Protein AF-A0A954VY16-F1 (afdb_monomer_lite)

Secondary structure (DSSP, 8-state):
-----HHHHHHHHHTT--HHHHHHHHHHHHHHHHHHHHHHHHHHHTTT---TT---HHHHHHHHTT--HHHHHHHHHHHHHHHTT-GGG--HHHHHHTTTGGGT--HHHHHHHHHHHHHHHHTT---S-HIIIIIT-TTS--TTGGG--HHHHHHHHHHHHHHTTSGGGTT-HHHHHHHHHHHHHTT-

Sequence (188 aa):
MYIITQDFVDRLAAEGYDLWTISQWTEWLKHVPSLETAANRLAVAFSDARLNGGIGLRLADAIDSYADVAEQEIAASADQEHANSSWQRITPEELNQYHVAPCYFDAEGFLFHLPAFLIAELTGKHDHDFIRNNLLSVRQDQNWIPLLNSQQRDALVEILELLKYHPGFTDRPKQLNDQIARLKLELL

Radius of gyration: 17.69 Å; chains: 1; bounding box: 47×29×46 Å

pLDDT: mean 93.47, std 7.49, range [38.78, 98.25]

Foldseek 3Di:
DQDDDPVRLVVCVVVPPDPVVSVLVVQSNVCNVVLVVLLVLLCVLCQPQALVLWQALQLLVCVVVVHDPVSSVVSSVVRNVVRVVALVPQDLVSCQVSVVSLVPTDLSRCSRNVSVVVSCVNVVSHPDPCCVCHVLDPNHDPSNLVVRDPSNLVSVLSNLVSCCSHPVCVVPPPSSVVSNCSSVVVPD

Structure (mmCIF, N/CA/C/O backbone):
data_AF-A0A954VY16-F1
#
_entry.id   AF-A0A954VY16-F1
#
loop_
_atom_site.group_PDB
_atom_site.id
_atom_site.type_symbol
_atom_site.label_atom_id
_atom_site.label_alt_id
_atom_site.label_comp_id
_atom_site.label_asym_id
_atom_site.label_entity_id
_atom_site.label_seq_id
_atom_site.pdbx_PDB_ins_code
_atom_site.Cartn_x
_atom_site.Cartn_y
_atom_site.Cartn_z
_atom_site.occupancy
_atom_site.B_iso_or_equiv
_atom_site.auth_seq_id
_atom_site.auth_comp_id
_atom_site.auth_asym_id
_atom_site.auth_atom_id
_atom_site.pdbx_PDB_model_num
ATOM 1 N N . MET A 1 1 ? -11.815 2.427 1.671 1.00 82.88 1 MET A N 1
ATOM 2 C CA . MET A 1 1 ? -11.893 3.783 2.262 1.00 82.88 1 MET A CA 1
ATOM 3 C C . MET A 1 1 ? -11.306 3.726 3.659 1.00 82.88 1 MET A C 1
ATOM 5 O O . MET A 1 1 ? -11.882 3.049 4.496 1.00 82.88 1 MET A O 1
ATOM 9 N N . TYR A 1 2 ? -10.171 4.390 3.878 1.00 90.94 2 TYR A N 1
ATOM 10 C CA . TYR A 1 2 ? -9.383 4.268 5.110 1.00 90.94 2 TYR A CA 1
ATOM 11 C C . TYR A 1 2 ? -9.382 5.563 5.929 1.00 90.94 2 TYR A C 1
ATOM 13 O O . TYR A 1 2 ? -9.564 5.514 7.139 1.00 90.94 2 TYR A O 1
ATOM 21 N N . ILE A 1 3 ? -9.260 6.730 5.294 1.00 92.88 3 ILE A N 1
ATOM 22 C CA . ILE A 1 3 ? -9.441 8.010 5.989 1.00 92.88 3 ILE A CA 1
ATOM 23 C C . ILE A 1 3 ? -10.938 8.297 6.117 1.00 92.88 3 ILE A C 1
ATOM 25 O O . ILE A 1 3 ? -11.649 8.389 5.117 1.00 92.88 3 ILE A O 1
ATOM 29 N N . ILE A 1 4 ? -11.411 8.417 7.356 1.00 95.31 4 ILE A N 1
ATOM 30 C CA . ILE A 1 4 ? -12.803 8.729 7.693 1.00 95.31 4 ILE A CA 1
ATOM 31 C C . ILE A 1 4 ? -12.860 9.865 8.718 1.00 95.31 4 ILE A C 1
ATOM 33 O O . ILE A 1 4 ? -11.877 10.149 9.399 1.00 95.31 4 ILE A O 1
ATOM 37 N N . THR A 1 5 ? -14.020 10.505 8.836 1.00 96.25 5 THR A N 1
ATOM 38 C CA . THR A 1 5 ? -14.280 11.589 9.794 1.00 96.25 5 THR A CA 1
ATOM 39 C C . THR A 1 5 ? -15.382 11.199 10.776 1.00 96.25 5 THR A C 1
ATOM 41 O O . THR A 1 5 ? -16.074 10.198 10.580 1.00 96.25 5 THR A O 1
ATOM 44 N N . GLN A 1 6 ? -15.593 12.014 11.813 1.00 97.25 6 GLN A N 1
ATOM 45 C CA . GLN A 1 6 ? -16.753 11.854 12.693 1.00 97.25 6 GLN A CA 1
ATOM 46 C C . GLN A 1 6 ? -18.068 11.927 11.898 1.00 97.25 6 GLN A C 1
ATOM 48 O O . GLN A 1 6 ? -18.915 11.055 12.056 1.00 97.25 6 GLN A O 1
ATOM 53 N N . ASP A 1 7 ? -18.180 12.860 10.945 1.00 97.62 7 ASP A N 1
ATOM 54 C CA . ASP A 1 7 ? -19.346 12.981 10.057 1.00 97.62 7 ASP A CA 1
ATOM 55 C C . ASP A 1 7 ? -19.639 11.693 9.269 1.00 97.62 7 ASP A C 1
ATOM 57 O O . ASP A 1 7 ? -20.790 11.401 8.948 1.00 97.62 7 ASP A O 1
ATOM 61 N N . PHE A 1 8 ? -18.615 10.905 8.923 1.00 96.44 8 PHE A N 1
ATOM 62 C CA . PHE A 1 8 ? -18.830 9.605 8.289 1.00 96.44 8 PHE A CA 1
ATOM 63 C C . PHE A 1 8 ? -19.544 8.634 9.239 1.00 96.44 8 PHE A C 1
ATOM 65 O O . PHE A 1 8 ? -20.540 8.029 8.848 1.00 96.44 8 PHE A O 1
ATOM 72 N N . VAL A 1 9 ? -19.079 8.525 10.485 1.00 97.19 9 VAL A N 1
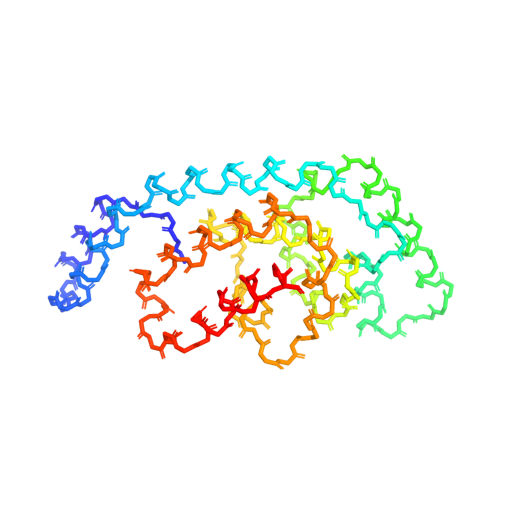ATOM 73 C CA . VAL A 1 9 ? -19.690 7.659 11.507 1.00 97.19 9 VAL A CA 1
ATOM 74 C C . VAL A 1 9 ? -21.106 8.129 11.853 1.00 97.19 9 VAL A C 1
ATOM 76 O O . VAL A 1 9 ? -22.023 7.310 11.937 1.00 97.19 9 VAL A O 1
ATOM 79 N N . ASP A 1 10 ? -21.310 9.440 11.979 1.00 97.75 10 ASP A N 1
ATOM 80 C CA . ASP A 1 10 ? -22.617 10.031 12.277 1.00 97.75 10 ASP A CA 1
ATOM 81 C C . ASP A 1 10 ? -23.626 9.763 11.150 1.00 97.75 10 ASP A C 1
ATOM 83 O O . ASP A 1 10 ? -24.793 9.462 11.416 1.00 97.75 10 ASP A O 1
ATOM 87 N N . ARG A 1 11 ? -23.179 9.790 9.884 1.00 97.81 11 ARG A N 1
ATOM 88 C CA . ARG A 1 11 ? -24.015 9.398 8.739 1.00 97.81 11 ARG A CA 1
ATOM 89 C C . ARG A 1 11 ? -24.422 7.932 8.789 1.00 97.81 11 ARG A C 1
ATOM 91 O O . ARG A 1 11 ? -25.592 7.652 8.555 1.00 97.81 11 ARG A O 1
ATOM 98 N N . LEU A 1 12 ? -23.523 7.013 9.154 1.00 96.75 12 LEU A N 1
ATOM 99 C CA . LEU A 1 12 ? -23.895 5.600 9.316 1.00 96.75 12 LEU A CA 1
ATOM 100 C C . LEU A 1 12 ? -25.015 5.432 10.356 1.00 96.75 12 LEU A C 1
ATOM 102 O O . LEU A 1 12 ? -25.962 4.678 10.136 1.00 96.75 12 LEU A O 1
ATOM 106 N N . ALA A 1 13 ? -24.944 6.167 11.468 1.00 95.94 13 ALA A N 1
ATOM 107 C CA . ALA A 1 13 ? -26.000 6.152 12.476 1.00 95.94 13 ALA A CA 1
ATOM 108 C C . ALA A 1 13 ? -27.324 6.729 11.943 1.00 95.94 13 ALA A C 1
ATOM 110 O O . ALA A 1 13 ? -28.381 6.135 12.156 1.00 95.94 13 ALA A O 1
ATOM 111 N N . ALA A 1 14 ? -27.275 7.853 11.222 1.00 97.19 14 ALA A N 1
ATOM 112 C CA . ALA A 1 14 ? -28.456 8.492 10.640 1.00 97.19 14 ALA A CA 1
ATOM 113 C C . ALA A 1 14 ? -29.121 7.648 9.535 1.00 97.19 14 ALA A C 1
ATOM 115 O O . ALA A 1 14 ? -30.343 7.666 9.397 1.00 97.19 14 ALA A O 1
ATOM 116 N N . GLU A 1 15 ? -28.329 6.891 8.775 1.00 97.69 15 GLU A N 1
ATOM 117 C CA . GLU A 1 15 ? -28.791 5.984 7.717 1.00 97.69 15 GLU A CA 1
ATOM 118 C C . GLU A 1 15 ? -29.306 4.637 8.260 1.00 97.69 15 GLU A C 1
ATOM 120 O O . GLU A 1 15 ? -29.818 3.817 7.499 1.00 97.69 15 GLU A O 1
ATOM 125 N N . GLY A 1 16 ? -29.229 4.414 9.578 1.00 97.19 16 GLY A N 1
ATOM 126 C CA . GLY A 1 16 ? -29.804 3.241 10.237 1.00 97.19 16 GLY A CA 1
ATOM 127 C C . GLY A 1 16 ? -28.958 1.971 10.131 1.00 97.19 16 GLY A C 1
ATOM 128 O O . GLY A 1 16 ? -29.511 0.874 10.229 1.00 97.19 16 GLY A O 1
ATOM 129 N N . TYR A 1 17 ? -27.638 2.095 9.944 1.00 97.50 17 TYR A N 1
ATOM 130 C CA . TYR A 1 17 ? -26.726 0.951 10.046 1.00 97.50 17 TYR A CA 1
ATOM 131 C C . TYR A 1 17 ? -26.770 0.339 11.454 1.00 97.50 17 TYR A C 1
ATOM 133 O O . TYR A 1 17 ? -27.086 1.002 12.444 1.00 97.50 17 TYR A O 1
ATOM 141 N N . ASP A 1 18 ? -26.451 -0.951 11.560 1.00 97.12 18 ASP A N 1
ATOM 142 C CA . ASP A 1 18 ? -26.489 -1.659 12.835 1.00 97.12 18 ASP A CA 1
ATOM 143 C C . ASP A 1 18 ? -25.376 -1.195 13.800 1.00 97.12 18 ASP A C 1
ATOM 145 O O . ASP A 1 18 ? -24.314 -0.710 13.399 1.00 97.12 18 ASP A O 1
ATOM 149 N N . LEU A 1 19 ? -25.613 -1.376 15.106 1.00 96.56 19 LEU A N 1
ATOM 150 C CA . LEU A 1 19 ? -24.682 -0.949 16.157 1.00 96.56 19 LEU A CA 1
ATOM 151 C C . LEU A 1 19 ? -23.312 -1.625 16.058 1.00 96.56 19 LEU A C 1
ATOM 153 O O . LEU A 1 19 ? -22.314 -1.023 16.457 1.00 96.56 19 LEU A O 1
ATOM 157 N N . TRP A 1 20 ? -23.246 -2.859 15.547 1.00 95.31 20 TRP A N 1
ATOM 158 C CA . TRP A 1 20 ? -21.972 -3.542 15.373 1.00 95.31 20 TRP A CA 1
ATOM 159 C C . TRP A 1 20 ? -21.162 -2.840 14.280 1.00 95.31 20 TRP A C 1
ATOM 161 O O . TRP A 1 20 ? -20.045 -2.407 14.567 1.00 95.31 20 TRP A O 1
ATOM 171 N N . THR A 1 21 ? -21.744 -2.585 13.107 1.00 94.88 21 THR A N 1
ATOM 172 C CA . THR A 1 21 ? -21.109 -1.815 12.024 1.00 94.88 21 THR A CA 1
ATOM 173 C C . THR A 1 21 ? -20.634 -0.438 12.495 1.00 94.88 21 THR A C 1
ATOM 175 O O . THR A 1 21 ? -19.466 -0.090 12.305 1.00 94.88 21 THR A O 1
ATOM 178 N N . ILE A 1 22 ? -21.492 0.329 13.178 1.00 96.88 22 ILE A N 1
ATOM 179 C CA . ILE A 1 22 ? -21.133 1.657 13.707 1.00 96.88 22 ILE A CA 1
ATOM 180 C C . ILE A 1 22 ? -19.980 1.556 14.717 1.00 96.88 22 ILE A C 1
ATOM 182 O O . ILE A 1 22 ? -19.075 2.393 14.701 1.00 96.88 22 ILE A O 1
ATOM 186 N N . SER A 1 23 ? -19.964 0.523 15.569 1.00 96.19 23 SER A N 1
ATOM 187 C CA . SER A 1 23 ? -18.888 0.321 16.547 1.00 96.19 23 SER A CA 1
ATOM 188 C C . SER A 1 23 ? -17.535 0.050 15.884 1.00 96.19 23 SER A C 1
ATOM 190 O O . SER A 1 23 ? -16.525 0.583 16.339 1.00 96.19 23 SER A O 1
ATOM 192 N N . GLN A 1 24 ? -17.511 -0.713 14.783 1.00 95.56 24 GLN A N 1
ATOM 193 C CA . GLN A 1 24 ? -16.279 -1.015 14.051 1.00 95.56 24 GLN A CA 1
ATOM 194 C C . GLN A 1 24 ? -15.692 0.254 13.420 1.00 95.56 24 GLN A C 1
ATOM 196 O O . GLN A 1 24 ? -14.501 0.524 13.561 1.00 95.56 24 GLN A O 1
ATOM 201 N N . TRP A 1 25 ? -16.525 1.079 12.778 1.00 97.19 25 TRP A N 1
ATOM 202 C CA . TRP A 1 25 ? -16.069 2.344 12.192 1.00 97.19 25 TRP A CA 1
ATOM 203 C C . TRP A 1 25 ? -15.702 3.395 13.247 1.00 97.19 25 TRP A C 1
ATOM 205 O O . TRP A 1 25 ? -14.729 4.121 13.061 1.00 97.19 25 TRP A O 1
ATOM 215 N N . THR A 1 26 ? -16.413 3.439 14.379 1.00 97.31 26 THR A N 1
ATOM 216 C CA . THR A 1 26 ? -16.041 4.279 15.534 1.00 97.31 26 THR A CA 1
ATOM 217 C C . THR A 1 26 ? -14.676 3.887 16.096 1.00 97.31 26 THR A C 1
ATOM 219 O O . THR A 1 26 ? -13.887 4.756 16.458 1.00 97.31 26 THR A O 1
ATOM 222 N N . GLU A 1 27 ? -14.388 2.587 16.196 1.00 96.50 27 GLU A N 1
ATOM 223 C CA . GLU A 1 27 ? -13.077 2.117 16.642 1.00 96.50 27 GLU A CA 1
ATOM 224 C C . GLU A 1 27 ? -11.994 2.509 15.640 1.00 96.50 27 GLU A C 1
ATOM 226 O O . GLU A 1 27 ? -11.005 3.126 16.023 1.00 96.50 27 GLU A O 1
ATOM 231 N N . TRP A 1 28 ? -12.216 2.245 14.352 1.00 97.12 28 TRP A N 1
ATOM 232 C CA . TRP A 1 28 ? -11.282 2.610 13.292 1.00 97.12 28 TRP A CA 1
ATOM 233 C C . TRP A 1 28 ? -10.959 4.109 13.248 1.00 97.12 28 TRP A C 1
ATOM 235 O O . TRP A 1 28 ? -9.794 4.474 13.097 1.00 97.12 28 TRP A O 1
ATOM 245 N N . LEU A 1 29 ? -11.952 4.981 13.459 1.00 97.62 29 LEU A N 1
ATOM 246 C CA . LEU A 1 29 ? -11.762 6.435 13.495 1.00 97.62 29 LEU A CA 1
ATOM 247 C C . LEU A 1 29 ? -10.666 6.864 14.488 1.00 97.62 29 LEU A C 1
ATOM 249 O O . LEU A 1 29 ? -9.925 7.806 14.213 1.00 97.62 29 LEU A O 1
ATOM 253 N N . LYS A 1 30 ? -10.508 6.153 15.614 1.00 97.69 30 LYS A N 1
ATOM 254 C CA . LYS A 1 30 ? -9.470 6.439 16.623 1.00 97.69 30 LYS A CA 1
ATOM 255 C C . LYS A 1 30 ? -8.053 6.191 16.103 1.00 97.69 30 LYS A C 1
ATOM 257 O O . LYS A 1 30 ? -7.114 6.811 16.594 1.00 97.69 30 LYS A O 1
ATOM 262 N N . HIS A 1 31 ? -7.905 5.297 15.126 1.00 97.19 31 HIS A N 1
ATOM 263 C CA . HIS A 1 31 ? -6.620 4.892 14.551 1.00 97.19 31 HIS A CA 1
ATOM 264 C C . HIS A 1 31 ? -6.230 5.719 13.321 1.00 97.19 31 HIS A C 1
ATOM 266 O O . HIS A 1 31 ? -5.063 5.696 12.933 1.00 97.19 31 HIS A O 1
ATOM 272 N N . VAL A 1 32 ? -7.155 6.491 12.734 1.00 96.50 32 VAL A N 1
ATOM 273 C CA . VAL A 1 32 ? -6.896 7.317 11.538 1.00 96.50 32 VAL A CA 1
ATOM 274 C C . VAL A 1 32 ? -5.685 8.258 11.709 1.00 96.50 32 VAL A C 1
ATOM 276 O O . VAL A 1 32 ? -4.819 8.230 10.836 1.00 96.50 32 VAL A O 1
ATOM 279 N N . PRO A 1 33 ? -5.508 9.005 12.822 1.00 96.75 33 PRO A N 1
ATOM 280 C CA . PRO A 1 33 ? -4.325 9.863 12.986 1.00 96.75 33 PRO A CA 1
ATOM 281 C C . PRO A 1 33 ? -3.000 9.081 13.038 1.00 96.75 33 PRO A C 1
ATOM 283 O O . PRO A 1 33 ? -1.961 9.527 12.537 1.00 96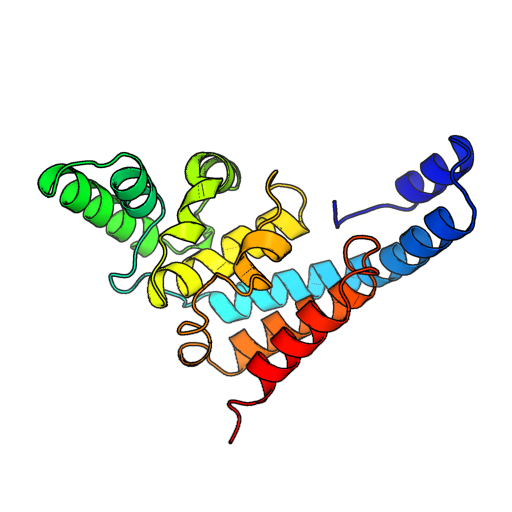.75 33 PRO A O 1
ATOM 286 N N . SER A 1 34 ? -3.021 7.888 13.642 1.00 97.56 34 SER A N 1
ATOM 287 C CA . SER A 1 34 ? -1.866 6.987 13.668 1.00 97.56 34 SER A CA 1
ATOM 288 C C . SER A 1 34 ? -1.570 6.421 12.283 1.00 97.56 34 SER A C 1
ATOM 290 O O . SER A 1 34 ? -0.401 6.305 11.925 1.00 97.56 34 SER A O 1
ATOM 292 N N . LEU A 1 35 ? -2.599 6.143 11.479 1.00 97.19 35 LEU A N 1
ATOM 293 C CA . LEU A 1 35 ? -2.443 5.694 10.098 1.00 97.19 35 LEU A CA 1
ATOM 294 C C . LEU A 1 35 ? -1.783 6.757 9.221 1.00 97.19 35 LEU A C 1
ATOM 296 O O . LEU A 1 35 ? -0.855 6.436 8.485 1.00 97.19 35 LEU A O 1
ATOM 300 N N . GLU A 1 36 ? -2.204 8.018 9.325 1.00 95.44 36 GLU A N 1
ATOM 301 C CA . GLU A 1 36 ? -1.572 9.124 8.593 1.00 95.44 36 GLU A CA 1
ATOM 302 C C . GLU A 1 36 ? -0.097 9.283 8.988 1.00 95.44 36 GLU A C 1
ATOM 304 O O . GLU A 1 36 ? 0.783 9.445 8.140 1.00 95.44 36 GLU A O 1
ATOM 309 N N . THR A 1 37 ? 0.197 9.166 10.286 1.00 97.19 37 THR A N 1
ATOM 310 C CA . THR A 1 37 ? 1.574 9.200 10.799 1.00 97.19 37 THR A CA 1
ATOM 311 C C . THR A 1 37 ? 2.405 8.036 10.254 1.00 97.19 37 THR A C 1
ATOM 313 O O . THR A 1 37 ? 3.533 8.244 9.802 1.00 97.19 37 THR A O 1
ATOM 316 N N . ALA A 1 38 ? 1.855 6.822 10.255 1.00 97.88 38 ALA A N 1
ATOM 317 C CA . ALA A 1 38 ? 2.517 5.631 9.739 1.00 97.88 38 ALA A CA 1
ATOM 318 C C . ALA A 1 38 ? 2.728 5.704 8.215 1.00 97.88 38 ALA A C 1
ATOM 320 O O . ALA A 1 38 ? 3.798 5.342 7.732 1.00 97.88 38 ALA A O 1
ATOM 321 N N . ALA A 1 39 ? 1.776 6.256 7.455 1.00 97.06 39 ALA A N 1
ATOM 322 C CA . ALA A 1 39 ? 1.918 6.469 6.013 1.00 97.06 39 ALA A CA 1
ATOM 323 C C . ALA A 1 39 ? 3.052 7.460 5.692 1.00 97.06 39 ALA A C 1
ATOM 325 O O . ALA A 1 39 ? 3.837 7.233 4.771 1.00 97.06 39 ALA A O 1
ATOM 326 N N . ASN A 1 40 ? 3.209 8.516 6.497 1.00 96.88 40 ASN A N 1
ATOM 327 C CA . ASN A 1 40 ? 4.348 9.430 6.377 1.00 96.88 40 ASN A CA 1
ATOM 328 C C . ASN A 1 40 ? 5.682 8.732 6.690 1.00 96.88 40 ASN A C 1
ATOM 330 O O . ASN A 1 40 ? 6.668 8.941 5.983 1.00 96.88 40 ASN A O 1
ATOM 334 N N . ARG A 1 41 ? 5.731 7.874 7.717 1.00 98.06 41 ARG A N 1
ATOM 335 C CA . ARG A 1 41 ? 6.934 7.081 8.031 1.00 98.06 41 ARG A CA 1
ATOM 336 C C . ARG A 1 41 ? 7.277 6.093 6.926 1.00 98.06 41 ARG A C 1
ATOM 338 O O . ARG A 1 41 ? 8.449 5.968 6.590 1.00 98.06 41 ARG A O 1
ATOM 345 N N . LEU A 1 42 ? 6.275 5.449 6.332 1.00 98.19 42 LEU A N 1
ATOM 346 C CA . LEU A 1 42 ? 6.443 4.600 5.156 1.00 98.19 42 LEU A CA 1
ATOM 347 C C . LEU A 1 42 ? 7.060 5.392 3.997 1.00 98.19 42 LEU A C 1
ATOM 349 O O . LEU A 1 42 ? 8.046 4.950 3.413 1.00 98.19 42 LEU A O 1
ATOM 353 N N . ALA A 1 43 ? 6.547 6.592 3.712 1.00 97.75 43 ALA A N 1
ATOM 354 C CA . ALA A 1 43 ? 7.095 7.443 2.659 1.00 97.75 43 ALA A CA 1
ATOM 355 C C . ALA A 1 43 ? 8.571 7.812 2.897 1.00 97.75 43 ALA A C 1
ATOM 357 O O . ALA A 1 43 ? 9.355 7.853 1.950 1.00 97.75 43 ALA A O 1
ATOM 358 N N . VAL A 1 44 ? 8.959 8.050 4.154 1.00 97.75 44 VAL A N 1
ATOM 359 C CA . VAL A 1 44 ? 10.356 8.316 4.529 1.00 97.75 44 VAL A CA 1
ATOM 360 C C . VAL A 1 44 ? 11.212 7.053 4.418 1.00 97.75 44 VAL A C 1
ATOM 362 O O . VAL A 1 44 ? 12.270 7.098 3.803 1.00 97.75 44 VAL A O 1
ATOM 365 N N . ALA A 1 45 ? 10.759 5.915 4.949 1.00 98.06 45 ALA A N 1
ATOM 366 C CA . ALA A 1 45 ? 11.514 4.659 4.930 1.00 98.06 45 ALA A CA 1
ATOM 367 C C . ALA A 1 45 ? 11.819 4.162 3.505 1.00 98.06 45 ALA A C 1
ATOM 369 O O . ALA A 1 45 ? 12.813 3.471 3.274 1.00 98.06 45 ALA A O 1
ATOM 370 N N . PHE A 1 46 ? 10.973 4.526 2.540 1.00 97.50 46 PHE A N 1
ATOM 371 C CA . PHE A 1 46 ? 11.138 4.176 1.136 1.00 97.50 46 PHE A CA 1
ATOM 372 C C . PHE A 1 46 ? 11.733 5.298 0.275 1.00 97.50 46 PHE A C 1
ATOM 374 O O . PHE A 1 46 ? 11.866 5.091 -0.926 1.00 97.50 46 PHE A O 1
ATOM 381 N N . SER A 1 47 ? 12.131 6.461 0.809 1.00 95.44 47 SER A N 1
ATOM 382 C CA . SER A 1 47 ? 12.574 7.611 -0.011 1.00 95.44 47 SER A CA 1
ATOM 383 C C . SER A 1 47 ? 13.707 7.285 -0.996 1.00 95.44 47 SER A C 1
ATOM 385 O O . SER A 1 47 ? 13.777 7.848 -2.090 1.00 95.44 47 SER A O 1
ATOM 387 N N . ASP A 1 48 ? 14.568 6.336 -0.627 1.00 92.88 48 ASP A N 1
ATOM 388 C CA . ASP A 1 48 ? 15.703 5.892 -1.435 1.00 92.88 48 ASP A CA 1
ATOM 389 C C . ASP A 1 48 ? 15.449 4.621 -2.255 1.00 92.88 48 ASP A C 1
ATOM 391 O O . ASP A 1 48 ? 16.369 4.119 -2.898 1.00 92.88 48 ASP A O 1
ATOM 395 N N . ALA A 1 49 ? 14.212 4.118 -2.299 1.00 93.62 49 ALA A N 1
ATOM 396 C CA . ALA A 1 49 ? 13.857 3.009 -3.177 1.00 93.62 49 ALA A CA 1
ATOM 397 C C . ALA A 1 49 ? 14.109 3.383 -4.649 1.00 93.62 49 ALA A C 1
ATOM 399 O O . ALA A 1 49 ? 13.844 4.509 -5.092 1.00 93.62 49 ALA A O 1
ATOM 400 N N . ARG A 1 50 ? 14.651 2.432 -5.408 1.00 92.50 50 ARG A N 1
ATOM 401 C CA . ARG A 1 50 ? 14.971 2.557 -6.834 1.00 92.50 50 ARG A CA 1
ATOM 402 C C . ARG A 1 50 ? 14.426 1.340 -7.564 1.00 92.50 50 ARG A C 1
ATOM 404 O O . ARG A 1 50 ? 14.377 0.263 -6.981 1.00 92.50 50 ARG A O 1
ATOM 411 N N . LEU A 1 51 ? 14.038 1.529 -8.824 1.00 93.19 51 LEU A N 1
ATOM 412 C CA . LEU A 1 51 ? 13.506 0.450 -9.651 1.00 93.19 51 LEU A CA 1
ATOM 413 C C . LEU A 1 51 ? 14.583 -0.593 -9.990 1.00 93.19 51 LEU A C 1
ATOM 415 O O . LEU A 1 51 ? 14.252 -1.758 -10.120 1.00 93.19 51 LEU A O 1
ATOM 419 N N . ASN A 1 52 ? 15.858 -0.188 -10.091 1.00 89.12 52 ASN A N 1
ATOM 420 C CA . ASN A 1 52 ? 17.035 -1.064 -10.255 1.00 89.12 52 ASN A CA 1
ATOM 421 C C . ASN A 1 52 ? 16.998 -2.049 -11.440 1.00 89.12 52 ASN A C 1
ATOM 423 O O . ASN A 1 52 ? 17.750 -3.014 -11.465 1.00 89.12 52 ASN A O 1
ATOM 427 N N . GLY A 1 53 ? 16.210 -1.756 -12.476 1.00 89.25 53 GLY A N 1
ATOM 428 C CA . GLY A 1 53 ? 15.997 -2.681 -13.595 1.00 89.25 53 GLY A CA 1
ATOM 429 C C . GLY A 1 53 ? 14.794 -3.608 -13.413 1.00 89.25 53 GLY A C 1
ATOM 430 O O . GLY A 1 53 ? 14.457 -4.321 -14.354 1.00 89.25 53 GLY A O 1
ATOM 431 N N . GLY A 1 54 ? 14.122 -3.542 -12.263 1.00 94.94 54 GLY A N 1
ATOM 432 C CA . GLY A 1 54 ? 12.860 -4.218 -12.006 1.00 94.94 54 GLY A CA 1
ATOM 433 C C . GLY A 1 54 ? 11.727 -3.762 -12.923 1.00 94.94 54 GLY A C 1
ATOM 434 O O . GLY A 1 54 ? 11.800 -2.726 -13.599 1.00 94.94 54 GLY A O 1
ATOM 435 N N . ILE A 1 55 ? 10.653 -4.545 -12.931 1.00 96.62 55 ILE A N 1
ATOM 436 C CA . ILE A 1 55 ? 9.514 -4.325 -13.823 1.00 96.62 55 ILE A CA 1
ATOM 437 C C . ILE A 1 55 ? 8.717 -3.098 -13.362 1.00 96.62 55 ILE A C 1
ATOM 439 O O . ILE A 1 55 ? 8.200 -3.048 -12.245 1.00 96.62 55 ILE A O 1
ATOM 443 N N . GLY A 1 56 ? 8.637 -2.095 -14.239 1.00 96.62 56 GLY A N 1
ATOM 444 C CA . GLY A 1 56 ? 7.870 -0.869 -14.034 1.00 96.62 56 GLY A CA 1
ATOM 445 C C . GLY A 1 56 ? 6.412 -0.957 -14.481 1.00 96.62 56 GLY A C 1
ATOM 446 O O . GLY A 1 56 ? 5.976 -1.971 -15.024 1.00 96.62 56 GLY A O 1
ATOM 447 N N . LEU A 1 57 ? 5.642 0.110 -14.233 1.00 97.19 57 LEU A N 1
ATOM 448 C CA . LEU A 1 57 ? 4.216 0.176 -14.582 1.00 97.19 57 LEU A CA 1
ATOM 449 C C . LEU A 1 57 ? 3.966 -0.033 -16.081 1.00 97.19 57 LEU A C 1
ATOM 451 O O . LEU A 1 57 ? 3.078 -0.800 -16.446 1.00 97.19 57 LEU A O 1
ATOM 455 N N . ARG A 1 58 ? 4.742 0.631 -16.948 1.00 96.81 58 ARG A N 1
ATOM 456 C CA . ARG A 1 58 ? 4.551 0.568 -18.405 1.00 96.81 58 ARG A CA 1
ATOM 457 C C . ARG A 1 58 ? 5.022 -0.765 -18.961 1.00 96.81 58 ARG A C 1
ATOM 459 O O . ARG A 1 58 ? 4.370 -1.315 -19.840 1.00 96.81 58 ARG A O 1
ATOM 466 N N . LEU A 1 59 ? 6.135 -1.297 -18.456 1.00 98.06 59 LEU A N 1
ATOM 467 C CA . LEU A 1 59 ? 6.609 -2.618 -18.853 1.00 98.06 59 LEU A CA 1
ATOM 468 C C . LEU A 1 59 ? 5.607 -3.705 -18.448 1.00 98.06 59 LEU A C 1
ATOM 470 O O . LEU A 1 59 ? 5.307 -4.579 -19.254 1.00 98.06 59 LEU A O 1
ATOM 474 N N . ALA A 1 60 ? 5.049 -3.633 -17.239 1.00 97.38 60 ALA A N 1
ATOM 475 C CA . ALA A 1 60 ? 4.006 -4.554 -16.797 1.00 97.38 60 ALA A CA 1
ATOM 476 C C . ALA A 1 60 ? 2.765 -4.517 -17.709 1.00 97.38 60 ALA A C 1
ATOM 478 O O . ALA A 1 60 ? 2.248 -5.568 -18.080 1.00 97.38 60 ALA A O 1
ATOM 479 N N . ASP A 1 61 ? 2.321 -3.324 -18.113 1.00 97.31 61 ASP A N 1
ATOM 480 C CA . ASP A 1 61 ? 1.200 -3.132 -19.046 1.00 97.31 61 ASP A CA 1
ATOM 481 C C . ASP A 1 61 ? 1.499 -3.674 -20.455 1.00 97.31 61 ASP A C 1
ATOM 483 O O . ASP A 1 61 ? 0.662 -4.332 -21.075 1.00 97.31 61 ASP A O 1
ATOM 487 N N . ALA A 1 62 ? 2.728 -3.470 -20.940 1.00 97.62 62 ALA A N 1
ATOM 488 C CA . ALA A 1 62 ? 3.191 -4.031 -22.205 1.00 97.62 62 ALA A CA 1
ATOM 489 C C . ALA A 1 62 ? 3.202 -5.571 -22.170 1.00 97.62 62 ALA A C 1
ATOM 491 O O . ALA A 1 62 ? 2.767 -6.213 -23.127 1.00 97.62 62 ALA A O 1
ATOM 492 N N . ILE A 1 63 ? 3.642 -6.173 -21.057 1.00 97.38 63 ILE A N 1
ATOM 493 C CA . ILE A 1 63 ? 3.604 -7.628 -20.852 1.00 97.38 63 ILE A CA 1
ATOM 494 C C . ILE A 1 63 ? 2.155 -8.138 -20.862 1.00 97.38 63 ILE A C 1
ATOM 496 O O . ILE A 1 63 ? 1.863 -9.102 -21.571 1.00 97.38 63 ILE A O 1
ATOM 500 N N . ASP A 1 64 ? 1.245 -7.488 -20.127 1.00 96.56 64 ASP A N 1
ATOM 501 C CA . ASP A 1 64 ? -0.183 -7.853 -20.084 1.00 96.56 64 ASP A CA 1
ATOM 502 C C . ASP A 1 64 ? -0.847 -7.763 -21.466 1.00 96.56 64 ASP A C 1
ATOM 504 O O . ASP A 1 64 ? -1.657 -8.609 -21.849 1.00 96.56 64 ASP A O 1
ATOM 508 N N . SER A 1 65 ? -0.438 -6.770 -22.256 1.00 96.31 65 SER A N 1
ATOM 509 C CA . SER A 1 65 ? -0.915 -6.540 -23.621 1.00 96.31 65 SER A CA 1
ATOM 510 C C . SER A 1 65 ? -0.287 -7.471 -24.665 1.00 96.31 65 SER A C 1
ATOM 512 O O . SER A 1 65 ? -0.601 -7.347 -25.849 1.00 96.31 65 SER A O 1
ATOM 514 N N . TYR A 1 66 ? 0.574 -8.412 -24.254 1.00 95.44 66 TYR A N 1
ATOM 515 C CA . TYR A 1 66 ? 1.336 -9.294 -25.147 1.00 95.44 66 TYR A CA 1
ATOM 516 C C . TYR A 1 66 ? 2.166 -8.523 -26.188 1.00 95.44 66 TYR A C 1
ATOM 518 O O . TYR A 1 66 ? 2.328 -8.985 -27.321 1.00 95.44 66 TYR A O 1
ATOM 526 N N . ALA A 1 67 ? 2.677 -7.351 -25.807 1.00 97.12 67 ALA A N 1
ATOM 527 C CA . ALA A 1 67 ? 3.527 -6.528 -26.654 1.00 97.12 67 ALA A CA 1
ATOM 528 C C . ALA A 1 67 ? 4.797 -7.288 -27.061 1.00 97.12 67 ALA A C 1
ATOM 530 O O . ALA A 1 67 ? 5.273 -8.173 -26.335 1.00 97.12 67 ALA A O 1
ATOM 531 N N . ASP A 1 68 ? 5.360 -6.950 -28.218 1.00 97.94 68 ASP A N 1
ATOM 532 C CA . ASP A 1 68 ? 6.589 -7.592 -28.675 1.00 97.94 68 ASP A CA 1
ATOM 533 C C . ASP A 1 68 ? 7.827 -7.130 -27.879 1.00 97.94 68 ASP A C 1
ATOM 535 O O . ASP A 1 68 ? 7.769 -6.250 -27.020 1.00 97.94 68 ASP A O 1
ATOM 539 N N . VAL A 1 69 ? 8.977 -7.761 -28.139 1.00 97.06 69 VAL A N 1
ATOM 540 C CA . VAL A 1 69 ? 10.221 -7.467 -27.407 1.00 97.06 69 VAL A CA 1
ATOM 541 C C . VAL A 1 69 ? 10.648 -6.006 -27.576 1.00 97.06 69 VAL A C 1
ATOM 543 O O . VAL A 1 69 ? 11.115 -5.402 -26.615 1.00 97.06 69 VAL A O 1
ATOM 546 N N . ALA A 1 70 ? 10.469 -5.421 -28.762 1.00 97.44 70 ALA A N 1
ATOM 547 C CA . ALA A 1 70 ? 10.879 -4.044 -29.012 1.00 97.44 70 ALA A CA 1
ATOM 548 C C . ALA A 1 70 ? 9.975 -3.055 -28.260 1.00 97.44 70 ALA A C 1
ATOM 550 O O . ALA A 1 70 ? 10.460 -2.085 -27.679 1.00 97.44 70 ALA A O 1
ATOM 551 N N . GLU A 1 71 ? 8.669 -3.315 -28.221 1.00 97.44 71 GLU A N 1
ATOM 552 C CA . GLU A 1 71 ? 7.711 -2.529 -27.440 1.00 97.44 71 GLU A CA 1
ATOM 553 C C . GLU A 1 71 ? 7.984 -2.632 -25.932 1.00 97.44 71 GLU A C 1
ATOM 555 O O . GLU A 1 71 ? 7.977 -1.615 -25.232 1.00 97.44 71 GLU A O 1
ATOM 560 N N . GLN A 1 72 ? 8.307 -3.830 -25.434 1.00 97.56 72 GLN A N 1
ATOM 561 C CA . GLN A 1 72 ? 8.704 -4.033 -24.039 1.00 97.56 72 GLN A CA 1
ATOM 562 C C . GLN A 1 72 ? 10.005 -3.290 -23.696 1.00 97.56 72 GLN A C 1
ATOM 564 O O . GLN A 1 72 ? 10.082 -2.651 -22.649 1.00 97.56 72 GLN A O 1
ATOM 569 N N . GLU A 1 73 ? 11.013 -3.290 -24.573 1.00 96.81 73 GLU A N 1
ATOM 570 C CA . GLU A 1 73 ? 12.262 -2.535 -24.369 1.00 96.81 73 GLU A CA 1
ATOM 571 C C . GLU A 1 73 ? 12.028 -1.015 -24.304 1.00 96.81 73 GLU A C 1
ATOM 573 O O . GLU A 1 73 ? 12.637 -0.317 -23.481 1.00 96.81 73 GLU A O 1
ATOM 578 N N . ILE A 1 74 ? 11.116 -0.491 -25.130 1.00 97.19 74 ILE A N 1
ATOM 579 C CA . ILE A 1 74 ? 10.704 0.919 -25.090 1.00 97.19 74 ILE A CA 1
ATOM 580 C C . ILE A 1 74 ? 10.003 1.228 -23.761 1.00 97.19 74 ILE A C 1
ATOM 582 O O . ILE A 1 74 ? 10.342 2.218 -23.107 1.00 97.19 74 ILE A O 1
ATOM 586 N N . ALA A 1 75 ? 9.062 0.380 -23.338 1.00 96.81 75 ALA A N 1
ATOM 587 C CA . ALA A 1 75 ? 8.337 0.548 -22.082 1.00 96.81 75 ALA A CA 1
ATOM 588 C C . ALA A 1 75 ? 9.276 0.491 -20.864 1.00 96.81 75 ALA A C 1
ATOM 590 O O . ALA A 1 75 ? 9.214 1.364 -19.997 1.00 96.81 75 ALA A O 1
ATOM 591 N N . ALA A 1 76 ? 10.208 -0.466 -20.847 1.00 95.44 76 ALA A N 1
ATOM 592 C CA . ALA A 1 76 ? 11.233 -0.591 -19.816 1.00 95.44 76 ALA A CA 1
ATOM 593 C C . ALA A 1 76 ? 12.113 0.664 -19.735 1.00 95.44 76 ALA A C 1
ATOM 595 O O . ALA A 1 76 ? 12.379 1.172 -18.646 1.00 95.44 76 ALA A O 1
ATOM 596 N N . SER A 1 77 ? 12.530 1.203 -20.884 1.00 93.81 77 SER A N 1
ATOM 597 C CA . SER A 1 77 ? 13.336 2.428 -20.944 1.00 93.81 77 SER A CA 1
ATOM 598 C C . SER A 1 77 ? 12.575 3.638 -20.392 1.00 93.81 77 SER A C 1
ATOM 600 O O . SER A 1 77 ? 13.134 4.412 -19.613 1.00 93.81 77 SER A O 1
ATOM 602 N N . ALA A 1 78 ? 11.290 3.770 -20.740 1.00 92.88 78 ALA A N 1
ATOM 603 C CA . ALA A 1 78 ? 10.423 4.827 -20.225 1.00 92.88 78 ALA A CA 1
ATOM 604 C C . ALA A 1 78 ? 10.215 4.713 -18.706 1.00 92.88 78 ALA A C 1
ATOM 606 O O . ALA A 1 78 ? 10.233 5.725 -18.004 1.00 92.88 78 ALA A O 1
ATOM 607 N N . ASP A 1 79 ? 10.067 3.494 -18.183 1.00 93.56 79 ASP A N 1
ATOM 608 C CA . ASP A 1 79 ? 9.968 3.266 -16.742 1.00 93.56 79 ASP A CA 1
ATOM 609 C C . ASP A 1 79 ? 11.269 3.599 -16.011 1.00 93.56 79 ASP A C 1
ATOM 611 O O . ASP A 1 79 ? 11.202 4.205 -14.946 1.00 93.56 79 ASP A O 1
ATOM 615 N N . GLN A 1 80 ? 12.448 3.294 -16.565 1.00 88.50 80 GLN A N 1
ATOM 616 C CA . GLN A 1 80 ? 13.720 3.698 -15.947 1.00 88.50 80 GLN A CA 1
ATOM 617 C C . GLN A 1 80 ? 13.888 5.222 -15.928 1.00 88.50 80 GLN A C 1
ATOM 619 O O . GLN A 1 80 ? 14.296 5.791 -14.914 1.00 88.50 80 GLN A O 1
ATOM 624 N N . GLU A 1 81 ? 13.542 5.907 -17.020 1.00 86.94 81 GLU A N 1
ATOM 625 C CA . GLU A 1 81 ? 13.566 7.371 -17.071 1.00 86.94 81 GLU A CA 1
ATOM 626 C C . GLU A 1 81 ? 12.610 7.981 -16.036 1.00 86.94 81 GLU A C 1
ATOM 628 O O . GLU A 1 81 ? 12.993 8.884 -15.286 1.00 86.94 81 GLU A O 1
ATOM 633 N N . HIS A 1 82 ? 11.394 7.439 -15.935 1.00 84.06 82 HIS A N 1
ATOM 634 C CA . HIS A 1 82 ? 10.412 7.865 -14.947 1.00 84.06 82 HIS A CA 1
ATOM 635 C C . HIS A 1 82 ? 10.873 7.547 -13.512 1.00 84.06 82 HIS A C 1
ATOM 637 O O . HIS A 1 82 ? 10.816 8.409 -12.636 1.00 84.06 82 HIS A O 1
ATOM 643 N N . ALA A 1 83 ? 11.418 6.357 -13.255 1.00 78.56 83 ALA A N 1
ATOM 644 C CA . ALA A 1 83 ? 11.852 5.908 -11.933 1.00 78.56 83 ALA A CA 1
ATOM 645 C C . ALA A 1 83 ? 13.095 6.639 -11.406 1.00 78.56 83 ALA A C 1
ATOM 647 O O . ALA A 1 83 ? 13.208 6.854 -10.194 1.00 78.56 83 ALA A O 1
ATOM 648 N N . ASN A 1 84 ? 13.986 7.108 -12.290 1.00 78.44 84 ASN A N 1
ATOM 649 C CA . ASN A 1 84 ? 15.115 7.978 -11.926 1.00 78.44 84 ASN A CA 1
ATOM 650 C C . ASN A 1 84 ? 14.672 9.246 -11.184 1.00 78.44 84 ASN A C 1
ATOM 652 O O . ASN A 1 84 ? 15.470 9.902 -10.513 1.00 78.44 84 ASN A O 1
ATOM 656 N N . SER A 1 85 ? 13.390 9.591 -11.287 1.00 70.50 85 SER A N 1
ATOM 657 C CA . SER A 1 85 ? 12.805 10.768 -10.675 1.00 70.50 85 SER A CA 1
ATOM 658 C C . SER A 1 85 ? 12.158 10.543 -9.294 1.00 70.50 85 SER A C 1
ATOM 660 O O . SER A 1 85 ? 11.693 11.519 -8.704 1.00 70.50 85 SER A O 1
ATOM 662 N N . SER A 1 86 ? 12.263 9.325 -8.732 1.00 88.62 86 SER A N 1
ATOM 663 C CA . SER A 1 86 ? 11.634 8.821 -7.489 1.00 88.62 86 SER A CA 1
ATOM 664 C C . SER A 1 86 ? 10.208 8.293 -7.673 1.00 88.62 86 SER A C 1
ATOM 666 O O . SER A 1 86 ? 9.391 8.910 -8.353 1.00 88.62 86 SER A O 1
ATOM 668 N N . TRP A 1 87 ? 9.877 7.195 -6.977 1.00 94.69 87 TRP A N 1
ATOM 669 C CA . TRP A 1 87 ? 8.515 6.638 -6.914 1.00 94.69 87 TRP A CA 1
ATOM 670 C C . TRP A 1 87 ? 7.488 7.658 -6.404 1.00 94.69 87 TRP A C 1
ATOM 672 O O . TRP A 1 87 ? 6.309 7.565 -6.726 1.00 94.69 87 TRP A O 1
ATOM 682 N N . GLN A 1 88 ? 7.924 8.665 -5.638 1.00 93.88 88 GLN A N 1
ATOM 683 C CA . GLN A 1 88 ? 7.061 9.722 -5.098 1.00 93.88 88 GLN A CA 1
ATOM 684 C C . GLN A 1 88 ? 6.426 10.604 -6.180 1.00 93.88 88 GLN A C 1
ATOM 686 O O . GLN A 1 88 ? 5.510 11.368 -5.880 1.00 93.88 88 GLN A O 1
ATOM 691 N N . ARG A 1 89 ? 6.926 10.545 -7.421 1.00 91.94 89 ARG A N 1
ATOM 692 C CA . ARG A 1 89 ? 6.351 11.274 -8.556 1.00 91.94 89 ARG A CA 1
ATOM 693 C C . ARG A 1 89 ? 5.259 10.503 -9.286 1.00 91.94 89 ARG A C 1
ATOM 695 O O . ARG A 1 89 ? 4.570 11.116 -10.094 1.00 91.94 89 ARG A O 1
ATOM 702 N N . ILE A 1 90 ? 5.093 9.214 -8.990 1.00 94.88 90 ILE A N 1
ATOM 703 C CA . ILE A 1 90 ? 4.025 8.401 -9.562 1.00 94.88 90 ILE A CA 1
ATOM 704 C C . ILE A 1 90 ? 2.698 8.926 -9.022 1.00 94.88 90 ILE A C 1
ATOM 706 O O . ILE A 1 90 ? 2.472 8.985 -7.809 1.00 94.88 90 ILE A O 1
ATOM 710 N N . THR A 1 91 ? 1.826 9.337 -9.930 1.00 95.19 91 THR A N 1
ATOM 711 C CA . THR A 1 91 ? 0.534 9.921 -9.572 1.00 95.19 91 THR A CA 1
ATOM 712 C C . THR A 1 91 ? -0.505 8.840 -9.253 1.00 95.19 91 THR A C 1
ATOM 714 O O . THR A 1 91 ? -0.435 7.736 -9.796 1.00 95.19 91 THR A O 1
ATOM 717 N N . PRO A 1 92 ? -1.510 9.119 -8.401 1.00 95.94 92 PRO A N 1
ATOM 718 C CA . PRO A 1 92 ? -2.630 8.199 -8.213 1.00 95.94 92 PRO A CA 1
ATOM 719 C C . PRO A 1 92 ? -3.358 7.867 -9.521 1.00 95.94 92 PRO A C 1
ATOM 721 O O . PRO A 1 92 ? -3.804 6.739 -9.706 1.00 95.94 92 PRO A O 1
ATOM 724 N N . GLU A 1 93 ? -3.448 8.817 -10.450 1.00 97.12 93 GLU A N 1
ATOM 725 C CA . GLU A 1 93 ? -4.020 8.609 -11.779 1.00 97.12 93 GLU A CA 1
ATOM 726 C C . GLU A 1 93 ? -3.239 7.546 -12.565 1.00 97.12 93 GLU A C 1
ATOM 728 O O . GLU A 1 93 ? -3.852 6.632 -13.116 1.00 97.12 93 GLU A O 1
ATOM 733 N N . GLU A 1 94 ? -1.902 7.599 -12.550 1.00 95.62 94 GLU A N 1
ATOM 734 C CA . GLU A 1 94 ? -1.056 6.552 -13.137 1.00 95.62 94 GLU A CA 1
ATOM 735 C C . GLU A 1 94 ? -1.258 5.201 -12.437 1.00 95.62 94 GLU A C 1
ATOM 737 O O . GLU A 1 94 ? -1.400 4.182 -13.109 1.00 95.62 94 GLU A O 1
ATOM 742 N N . LEU A 1 95 ? -1.335 5.166 -11.103 1.00 97.19 95 LEU A N 1
ATOM 743 C CA . LEU A 1 95 ? -1.563 3.916 -10.362 1.00 97.19 95 LEU A CA 1
ATOM 744 C C . LEU A 1 95 ? -2.916 3.270 -10.699 1.00 97.19 95 LEU A C 1
ATOM 746 O O . LEU A 1 95 ? -3.006 2.047 -10.778 1.00 97.19 95 LEU A O 1
ATOM 750 N N . ASN A 1 96 ? -3.968 4.068 -10.901 1.00 96.81 96 ASN A N 1
ATOM 751 C CA . ASN A 1 96 ? -5.277 3.565 -11.329 1.00 96.81 96 ASN A CA 1
ATOM 752 C C . ASN A 1 96 ? -5.270 3.129 -12.801 1.00 96.81 96 ASN A C 1
ATOM 754 O O . ASN A 1 96 ? -5.852 2.098 -13.141 1.00 96.81 96 ASN A O 1
ATOM 758 N N . GLN A 1 97 ? -4.577 3.868 -13.673 1.00 96.50 97 GLN A N 1
ATOM 759 C CA . GLN A 1 97 ? -4.392 3.470 -15.069 1.00 96.50 97 GLN A CA 1
ATOM 760 C C . GLN A 1 97 ? -3.715 2.095 -15.160 1.00 96.50 97 GLN A C 1
ATOM 762 O O . GLN A 1 97 ? -4.205 1.222 -15.867 1.0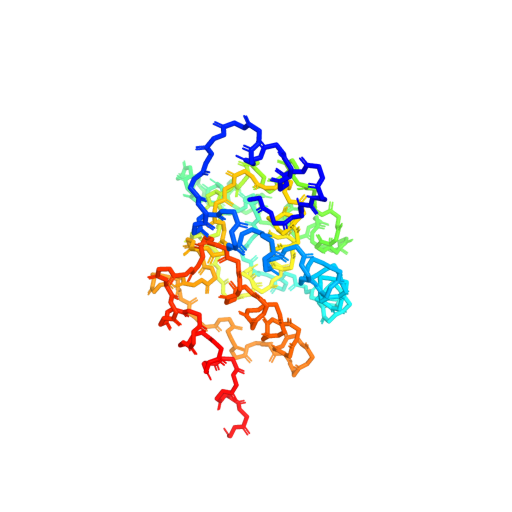0 96.50 97 GLN A O 1
ATOM 767 N N . TYR A 1 98 ? -2.647 1.884 -14.389 1.00 96.50 98 TYR A N 1
ATOM 768 C CA . TYR A 1 98 ? -1.845 0.658 -14.384 1.00 96.50 98 TYR A CA 1
ATOM 769 C C . TYR A 1 98 ? -2.181 -0.273 -13.205 1.00 96.50 98 TYR A C 1
ATOM 771 O O . TYR A 1 98 ? -1.307 -0.941 -12.655 1.00 96.50 98 TYR A O 1
ATOM 779 N N . HIS A 1 99 ? -3.447 -0.343 -12.791 1.00 94.88 99 HIS A N 1
ATOM 780 C CA . HIS A 1 99 ? -3.859 -1.089 -11.592 1.00 94.88 99 HIS A CA 1
ATOM 781 C C . HIS A 1 99 ? -3.616 -2.609 -11.658 1.00 94.88 99 HIS A C 1
ATOM 783 O O . HIS A 1 99 ? -3.585 -3.269 -10.618 1.00 94.88 99 HIS A O 1
ATOM 789 N N . VAL A 1 100 ? -3.450 -3.178 -12.858 1.00 93.88 100 VAL A N 1
ATOM 790 C CA . VAL A 1 100 ? -3.126 -4.604 -13.068 1.00 93.88 100 VAL A CA 1
ATOM 791 C C . VAL A 1 100 ? -1.616 -4.868 -12.987 1.00 93.88 100 VAL A C 1
ATOM 793 O O . VAL A 1 100 ? -1.210 -5.995 -12.701 1.00 93.88 100 VAL A O 1
ATOM 796 N N . ALA A 1 101 ? -0.776 -3.836 -13.142 1.00 95.75 101 ALA A N 1
ATOM 797 C CA . ALA A 1 101 ? 0.682 -3.959 -13.163 1.00 95.75 101 ALA A CA 1
ATOM 798 C C . ALA A 1 101 ? 1.292 -4.749 -11.984 1.00 95.75 101 ALA A C 1
ATOM 800 O O . ALA A 1 101 ? 2.207 -5.537 -12.231 1.00 95.75 101 ALA A O 1
ATOM 801 N N . PRO A 1 102 ? 0.781 -4.654 -10.735 1.00 95.44 102 PRO A N 1
ATOM 802 C CA . PRO A 1 102 ? 1.289 -5.449 -9.617 1.00 95.44 102 PRO A CA 1
ATOM 803 C C . PRO A 1 102 ? 1.314 -6.968 -9.835 1.00 95.44 102 PRO A C 1
ATOM 805 O O . PRO A 1 102 ? 2.094 -7.653 -9.181 1.00 95.44 102 PRO A O 1
ATOM 808 N N . CYS A 1 103 ? 0.493 -7.516 -10.736 1.00 93.44 103 CYS A N 1
ATOM 809 C CA . CYS A 1 103 ? 0.512 -8.941 -11.089 1.00 93.44 103 CYS A CA 1
ATOM 810 C C . CYS A 1 103 ? 1.781 -9.371 -11.842 1.00 93.44 103 CYS A C 1
ATOM 812 O O . CYS A 1 103 ? 2.075 -10.564 -11.890 1.00 93.44 103 CYS A O 1
ATOM 814 N N . TYR A 1 104 ? 2.497 -8.417 -12.439 1.00 95.00 104 TYR A N 1
ATOM 815 C CA . TYR A 1 104 ? 3.643 -8.650 -13.318 1.00 95.00 104 TYR A CA 1
ATOM 816 C C . TYR A 1 104 ? 4.964 -8.161 -12.735 1.00 95.00 104 TYR A C 1
ATOM 818 O O . TYR A 1 104 ? 6.010 -8.402 -13.332 1.00 95.00 104 TYR A O 1
ATOM 826 N N . PHE A 1 105 ? 4.938 -7.474 -11.593 1.00 95.38 105 PHE A N 1
ATOM 827 C CA . PHE A 1 105 ? 6.161 -7.015 -10.955 1.00 95.38 105 PHE A CA 1
ATOM 828 C C . PHE A 1 105 ? 7.041 -8.184 -10.515 1.00 95.38 105 PHE A C 1
ATOM 830 O O . PHE A 1 105 ? 6.572 -9.177 -9.959 1.00 95.38 105 PHE A O 1
ATOM 837 N N . ASP A 1 106 ? 8.342 -8.021 -10.721 1.00 95.69 106 ASP A N 1
ATOM 838 C CA . ASP A 1 106 ? 9.354 -8.797 -10.024 1.00 95.69 106 ASP A CA 1
ATOM 839 C C . ASP A 1 106 ? 9.623 -8.204 -8.629 1.00 95.69 106 ASP A C 1
ATOM 841 O O . ASP A 1 106 ? 8.987 -7.239 -8.200 1.00 95.69 106 ASP A O 1
ATOM 845 N N . ALA A 1 107 ? 10.566 -8.793 -7.891 1.00 95.06 107 ALA A N 1
ATOM 846 C CA . ALA A 1 107 ? 10.860 -8.398 -6.516 1.00 95.06 107 ALA A CA 1
ATOM 847 C C . ALA A 1 107 ? 11.247 -6.909 -6.388 1.00 95.06 107 ALA A C 1
ATOM 849 O O . ALA A 1 107 ? 10.788 -6.214 -5.478 1.00 95.06 107 ALA A O 1
ATOM 850 N N . GLU A 1 108 ? 12.086 -6.421 -7.307 1.00 95.12 108 GLU A N 1
ATOM 851 C CA . GLU A 1 108 ? 12.574 -5.039 -7.315 1.00 95.12 108 GLU A CA 1
ATOM 852 C C . GLU A 1 108 ? 11.485 -4.058 -7.759 1.00 95.12 108 GLU A C 1
ATOM 854 O O . GLU A 1 108 ? 11.267 -3.039 -7.097 1.00 95.12 108 GLU A O 1
ATOM 859 N N . GLY A 1 109 ? 10.741 -4.398 -8.818 1.00 96.00 109 GLY A N 1
ATOM 860 C CA . GLY A 1 109 ? 9.576 -3.646 -9.270 1.00 96.00 109 GLY A CA 1
ATOM 861 C C . GLY A 1 109 ? 8.530 -3.513 -8.170 1.00 96.00 109 GLY A C 1
ATOM 862 O O . GLY A 1 109 ? 8.062 -2.409 -7.884 1.00 96.00 109 GLY A O 1
ATOM 863 N N . PHE A 1 110 ? 8.222 -4.607 -7.474 1.00 96.00 110 PHE A N 1
ATOM 864 C CA . PHE A 1 110 ? 7.247 -4.597 -6.393 1.00 96.00 110 PHE A CA 1
ATOM 865 C C . PHE A 1 110 ? 7.699 -3.692 -5.248 1.00 96.00 110 PHE A C 1
ATOM 867 O O . PHE A 1 110 ? 6.938 -2.823 -4.826 1.00 96.00 110 PHE A O 1
ATOM 874 N N . LEU A 1 111 ? 8.945 -3.834 -4.780 1.00 95.19 111 LEU A N 1
ATOM 875 C CA . LEU A 1 111 ? 9.490 -3.010 -3.699 1.00 95.19 111 LEU A CA 1
ATOM 876 C C . LEU A 1 111 ? 9.483 -1.516 -4.052 1.00 95.19 111 LEU A C 1
ATOM 878 O O . LEU A 1 111 ? 9.152 -0.692 -3.196 1.00 95.19 111 LEU A O 1
ATOM 882 N N . PHE A 1 112 ? 9.819 -1.161 -5.295 1.00 96.38 112 PHE A N 1
ATOM 883 C CA . PHE A 1 112 ? 9.832 0.229 -5.750 1.00 96.38 112 PHE A CA 1
ATOM 884 C C . PHE A 1 112 ? 8.434 0.865 -5.770 1.00 96.38 112 PHE A C 1
ATOM 886 O O . PHE A 1 112 ? 8.276 1.997 -5.312 1.00 96.38 112 PHE A O 1
ATOM 893 N N . HIS A 1 113 ? 7.414 0.148 -6.258 1.00 97.38 113 HIS A N 1
ATOM 894 C CA . HIS A 1 113 ? 6.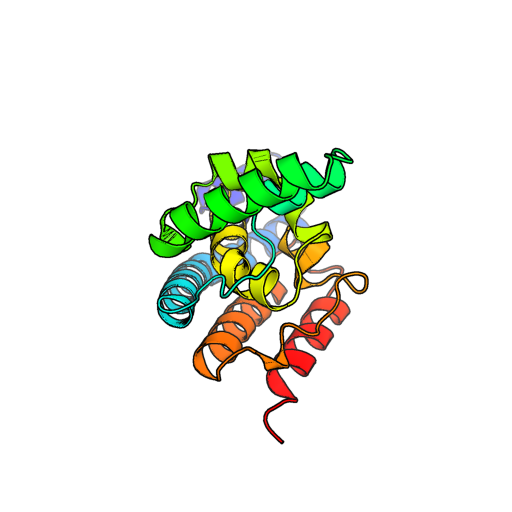048 0.680 -6.382 1.00 97.38 113 HIS A CA 1
ATOM 895 C C . HIS A 1 113 ? 5.201 0.515 -5.113 1.00 97.38 113 HIS A C 1
ATOM 897 O O . HIS A 1 113 ? 4.210 1.232 -4.944 1.00 97.38 113 HIS A O 1
ATOM 903 N N . LEU A 1 114 ? 5.579 -0.398 -4.211 1.00 97.06 114 LEU A N 1
ATOM 904 C CA . LEU A 1 114 ? 4.867 -0.696 -2.967 1.00 97.06 114 LEU A CA 1
ATOM 905 C C . LEU A 1 114 ? 4.437 0.551 -2.172 1.00 97.06 114 LEU A C 1
ATOM 907 O O . LEU A 1 114 ? 3.251 0.640 -1.845 1.00 97.06 114 LEU A O 1
ATOM 911 N N . PRO A 1 115 ? 5.318 1.525 -1.854 1.00 97.81 115 PRO A N 1
ATOM 912 C CA . PRO A 1 115 ? 4.908 2.699 -1.087 1.00 97.81 115 PRO A CA 1
ATOM 913 C C . PRO A 1 115 ? 3.882 3.564 -1.832 1.00 97.81 115 PRO A C 1
ATOM 915 O O . PRO A 1 115 ? 2.963 4.080 -1.199 1.00 97.81 115 PRO A O 1
ATOM 918 N N . ALA A 1 116 ? 3.992 3.692 -3.159 1.00 97.62 116 ALA A N 1
ATOM 919 C CA . ALA A 1 116 ? 3.079 4.503 -3.962 1.00 97.62 116 ALA A CA 1
ATOM 920 C C . ALA A 1 116 ? 1.657 3.921 -3.940 1.00 97.62 116 ALA A C 1
ATOM 922 O O . ALA A 1 116 ? 0.712 4.621 -3.574 1.00 97.62 116 ALA A O 1
ATOM 923 N N . PHE A 1 117 ? 1.516 2.625 -4.243 1.00 97.94 117 PHE A N 1
ATOM 924 C CA . PHE A 1 117 ? 0.225 1.933 -4.188 1.00 97.94 117 PHE A CA 1
ATOM 925 C C . PHE A 1 117 ? -0.370 1.935 -2.780 1.00 97.94 117 PHE A C 1
ATOM 927 O O . PHE A 1 117 ? -1.546 2.256 -2.609 1.00 97.94 117 PHE A O 1
ATOM 934 N N . LEU A 1 118 ? 0.442 1.622 -1.765 1.00 97.69 118 LEU A N 1
ATOM 935 C CA . LEU A 1 118 ? -0.032 1.546 -0.388 1.00 97.69 118 LEU A CA 1
ATOM 936 C C . LEU A 1 118 ? -0.532 2.912 0.104 1.00 97.69 118 LEU A C 1
ATOM 938 O O . LEU A 1 118 ? -1.630 3.001 0.643 1.00 97.69 118 LEU A O 1
ATOM 942 N N . ILE A 1 119 ? 0.214 3.994 -0.131 1.00 97.44 119 ILE A N 1
ATOM 943 C CA . ILE A 1 119 ? -0.211 5.348 0.259 1.00 97.44 119 ILE A CA 1
ATOM 944 C C . ILE A 1 119 ? -1.446 5.789 -0.532 1.00 97.44 119 ILE A C 1
ATOM 946 O O . ILE A 1 119 ? -2.362 6.378 0.049 1.00 97.44 119 ILE A O 1
ATOM 950 N N . ALA A 1 120 ? -1.508 5.511 -1.836 1.00 97.06 120 ALA A N 1
ATOM 951 C CA . ALA A 1 120 ? -2.664 5.868 -2.651 1.00 97.06 120 ALA A CA 1
ATOM 952 C C . ALA A 1 120 ? -3.937 5.161 -2.161 1.00 97.06 120 ALA A C 1
ATOM 954 O O . ALA A 1 120 ? -4.964 5.815 -1.982 1.00 97.06 120 ALA A O 1
ATOM 955 N N . GLU A 1 121 ? -3.871 3.867 -1.840 1.00 96.75 121 GLU A N 1
ATOM 956 C CA . GLU A 1 121 ? -5.012 3.137 -1.281 1.00 96.75 121 GLU A CA 1
ATOM 957 C C . GLU A 1 121 ? -5.398 3.656 0.115 1.00 96.75 121 GLU A C 1
ATOM 959 O O . GLU A 1 121 ? -6.569 3.964 0.360 1.00 96.75 121 GLU A O 1
ATOM 964 N N . LEU A 1 122 ? -4.426 3.846 1.016 1.00 95.81 122 LEU A N 1
ATOM 965 C CA . LEU A 1 122 ? -4.673 4.360 2.369 1.00 95.81 122 LEU A CA 1
ATOM 966 C C . LEU A 1 122 ? -5.250 5.782 2.373 1.00 95.81 122 LEU A C 1
ATOM 968 O O . LEU A 1 122 ? -5.996 6.137 3.279 1.00 95.81 122 LEU A O 1
ATOM 972 N N . THR A 1 123 ? -4.950 6.596 1.362 1.00 93.62 123 THR A N 1
ATOM 973 C CA . THR A 1 123 ? -5.512 7.950 1.216 1.00 93.62 123 THR A CA 1
ATOM 974 C C . THR A 1 123 ? -6.799 7.988 0.390 1.00 93.62 123 THR A C 1
ATOM 976 O O . THR A 1 123 ? -7.348 9.066 0.171 1.00 93.62 123 THR A O 1
ATOM 979 N N . GLY A 1 124 ? -7.312 6.830 -0.042 1.00 93.12 124 GLY A N 1
ATOM 980 C CA . GLY A 1 124 ? -8.540 6.726 -0.833 1.00 93.12 124 GLY A CA 1
ATOM 981 C C . GLY A 1 124 ? -8.411 7.271 -2.257 1.00 93.12 124 GLY A C 1
ATOM 982 O O . GLY A 1 124 ? -9.410 7.691 -2.829 1.00 93.12 124 GLY A O 1
ATOM 983 N N . LYS A 1 125 ? -7.192 7.303 -2.803 1.00 95.94 125 LYS A N 1
ATOM 984 C CA . LYS A 1 125 ? -6.878 7.763 -4.166 1.00 95.94 125 LYS A CA 1
ATOM 985 C C . LYS A 1 125 ? -6.578 6.619 -5.137 1.00 95.94 125 LYS A C 1
ATOM 987 O O . LYS A 1 125 ? -6.267 6.870 -6.297 1.00 95.94 125 LYS A O 1
ATOM 992 N N . HIS A 1 126 ? -6.634 5.379 -4.662 1.00 95.62 126 HIS A N 1
ATOM 993 C CA . HIS A 1 126 ? -6.551 4.188 -5.492 1.00 95.62 126 HIS A CA 1
ATOM 994 C C . HIS A 1 126 ? -7.863 3.417 -5.389 1.00 95.62 126 HIS A C 1
ATOM 996 O O . HIS A 1 126 ? -8.296 3.080 -4.285 1.00 95.62 126 HIS A O 1
ATOM 1002 N N . ASP A 1 127 ? -8.481 3.150 -6.534 1.00 93.12 127 ASP A N 1
ATOM 1003 C CA . ASP A 1 127 ? -9.824 2.569 -6.625 1.00 93.12 127 ASP A CA 1
ATOM 1004 C C . ASP A 1 127 ? -9.814 1.033 -6.565 1.00 93.12 127 ASP A C 1
ATOM 1006 O O . ASP A 1 127 ? -10.864 0.388 -6.614 1.00 93.12 127 ASP A O 1
ATOM 1010 N N . HIS A 1 128 ? -8.627 0.434 -6.443 1.00 93.00 128 HIS A N 1
ATOM 1011 C CA . HIS A 1 128 ? -8.423 -1.008 -6.455 1.00 93.00 128 HIS A CA 1
ATOM 1012 C C . HIS A 1 128 ? -7.830 -1.496 -5.125 1.00 93.00 128 HIS A C 1
ATOM 1014 O O . HIS A 1 128 ? -7.023 -0.820 -4.489 1.00 93.00 128 HIS A O 1
ATOM 1020 N N . ASP A 1 129 ? -8.224 -2.703 -4.711 1.00 91.69 129 ASP A N 1
ATOM 1021 C CA . ASP A 1 129 ? -7.841 -3.323 -3.433 1.00 91.69 129 ASP A CA 1
ATOM 1022 C C . ASP A 1 129 ? -6.390 -3.871 -3.466 1.00 91.69 129 ASP A C 1
ATOM 1024 O O . ASP A 1 129 ? -6.164 -5.083 -3.364 1.00 91.69 129 ASP A O 1
ATOM 1028 N N . PHE A 1 130 ? -5.384 -3.006 -3.628 1.00 95.06 130 PHE A N 1
ATOM 1029 C CA . PHE A 1 130 ? -3.973 -3.401 -3.710 1.00 95.06 130 PHE A CA 1
ATOM 1030 C C . PHE A 1 130 ? -3.496 -4.155 -2.457 1.00 95.06 130 PHE A C 1
ATOM 1032 O O . PHE A 1 130 ? -2.861 -5.206 -2.582 1.00 95.06 130 PHE A O 1
ATOM 1039 N N . ILE A 1 131 ? -3.842 -3.698 -1.250 1.00 95.06 131 ILE A N 1
ATOM 1040 C CA . ILE A 1 131 ? -3.457 -4.344 0.010 1.00 95.06 131 ILE A CA 1
ATOM 1041 C C . ILE A 1 131 ? -3.938 -5.798 0.023 1.00 95.06 131 ILE A C 1
ATOM 1043 O O . ILE A 1 131 ? -3.180 -6.710 0.352 1.00 95.06 131 ILE A O 1
ATOM 1047 N N . ARG A 1 132 ? -5.195 -6.049 -0.355 1.00 91.81 132 ARG A N 1
ATOM 1048 C CA . ARG A 1 132 ? -5.764 -7.405 -0.327 1.00 91.81 132 ARG A CA 1
ATOM 1049 C C . ARG A 1 132 ? -5.259 -8.271 -1.474 1.00 91.81 132 ARG A C 1
ATOM 1051 O O . ARG A 1 132 ? -4.962 -9.444 -1.254 1.00 91.81 132 ARG A O 1
ATOM 1058 N N . ASN A 1 133 ? -5.208 -7.713 -2.680 1.00 91.38 133 ASN A N 1
ATOM 1059 C CA . ASN A 1 133 ? -4.946 -8.473 -3.900 1.00 91.38 133 ASN A CA 1
ATOM 1060 C C . ASN A 1 133 ? -3.458 -8.687 -4.158 1.00 91.38 133 ASN A C 1
ATOM 1062 O O . ASN A 1 133 ? -3.107 -9.632 -4.865 1.00 91.38 133 ASN A O 1
ATOM 1066 N N . ASN A 1 134 ? -2.600 -7.866 -3.546 1.00 93.31 134 ASN A N 1
ATOM 1067 C CA . ASN A 1 134 ? -1.164 -7.913 -3.760 1.00 93.31 134 ASN A CA 1
ATOM 1068 C C . ASN A 1 134 ? -0.385 -8.087 -2.452 1.00 93.31 134 ASN A C 1
ATOM 1070 O O . ASN A 1 134 ? 0.233 -9.129 -2.253 1.00 93.31 134 ASN A O 1
ATOM 1074 N N . LEU A 1 135 ? -0.472 -7.135 -1.518 1.00 93.19 135 LEU A N 1
ATOM 1075 C CA . LEU A 1 135 ? 0.352 -7.159 -0.297 1.00 93.19 135 LEU A CA 1
ATOM 1076 C C . LEU A 1 135 ? 0.054 -8.358 0.623 1.00 93.19 135 LEU A C 1
ATOM 1078 O O . LEU A 1 135 ? 0.967 -8.936 1.205 1.00 93.19 135 LEU A O 1
ATOM 1082 N N . LEU A 1 136 ? -1.219 -8.738 0.758 1.00 92.25 136 LEU A N 1
ATOM 1083 C CA . LEU A 1 136 ? -1.672 -9.868 1.583 1.00 92.25 136 LEU A CA 1
ATOM 1084 C C . LEU A 1 136 ? -1.994 -11.124 0.763 1.00 92.25 136 LEU A C 1
ATOM 1086 O O . LEU A 1 136 ? -2.530 -12.105 1.292 1.00 92.25 136 LEU A O 1
ATOM 1090 N N . SER A 1 137 ? -1.728 -11.091 -0.539 1.00 86.25 137 SER A N 1
ATOM 1091 C CA . SER A 1 137 ? -2.101 -12.171 -1.438 1.00 86.25 137 SER A CA 1
ATOM 1092 C C . SER A 1 137 ? -1.121 -13.325 -1.348 1.00 86.25 137 SER A C 1
ATOM 1094 O O . SER A 1 137 ? 0.084 -13.168 -1.508 1.00 86.25 137 SER A O 1
ATOM 1096 N N . VAL A 1 138 ? -1.656 -14.533 -1.180 1.00 75.31 138 VAL A N 1
ATOM 1097 C CA . VAL A 1 138 ? -0.863 -15.770 -1.244 1.00 75.31 138 VAL A CA 1
ATOM 1098 C C . VAL A 1 138 ? -0.378 -16.094 -2.659 1.00 75.31 138 VAL A C 1
ATOM 1100 O O . VAL A 1 138 ? 0.426 -17.006 -2.818 1.00 75.31 138 VAL A O 1
ATOM 1103 N N . ARG A 1 139 ? -0.911 -15.408 -3.681 1.00 74.62 139 ARG A N 1
ATOM 1104 C CA . ARG A 1 139 ? -0.533 -15.605 -5.088 1.00 74.62 139 ARG A CA 1
ATOM 1105 C C . ARG A 1 139 ? 0.642 -14.734 -5.511 1.00 74.62 139 ARG A C 1
ATOM 1107 O O . ARG A 1 139 ? 1.269 -15.059 -6.510 1.00 74.62 139 ARG A O 1
ATOM 1114 N N . GLN A 1 140 ? 0.906 -13.654 -4.780 1.00 75.62 140 GLN A N 1
ATOM 1115 C CA . GLN A 1 140 ? 2.062 -12.810 -5.037 1.00 75.62 140 GLN A CA 1
ATOM 1116 C C . GLN A 1 140 ? 3.314 -13.471 -4.481 1.00 75.62 140 GLN A C 1
ATOM 1118 O O . GLN A 1 140 ? 3.327 -13.888 -3.314 1.00 75.62 140 GLN A O 1
ATOM 1123 N N . ASP A 1 141 ? 4.359 -13.543 -5.304 1.00 82.12 141 ASP A N 1
ATOM 1124 C CA . ASP A 1 141 ? 5.675 -13.955 -4.834 1.00 82.12 141 ASP A CA 1
ATOM 1125 C C . ASP A 1 141 ? 6.142 -12.971 -3.747 1.00 82.12 141 ASP A C 1
ATOM 1127 O O . ASP A 1 141 ? 5.958 -11.760 -3.844 1.00 82.12 141 ASP A O 1
ATOM 1131 N N . GLN A 1 142 ? 6.677 -13.511 -2.657 1.00 86.00 142 GLN A N 1
ATOM 1132 C CA . GLN A 1 142 ? 7.138 -12.740 -1.501 1.00 86.00 142 GLN A CA 1
ATOM 1133 C C . GLN A 1 142 ? 8.661 -12.555 -1.511 1.00 86.00 142 GLN A C 1
ATOM 1135 O O . GLN A 1 142 ? 9.240 -12.125 -0.516 1.00 86.00 142 GLN A O 1
ATOM 1140 N N . ASN A 1 143 ? 9.311 -12.863 -2.635 1.00 90.44 143 ASN A N 1
ATOM 1141 C CA . ASN A 1 143 ? 10.739 -12.666 -2.888 1.00 90.44 143 ASN A CA 1
ATOM 1142 C C . ASN A 1 143 ? 11.231 -11.206 -2.741 1.00 90.44 143 ASN A C 1
ATOM 1144 O O . ASN A 1 143 ? 12.437 -10.982 -2.670 1.00 90.44 143 ASN A O 1
ATOM 1148 N N . TRP A 1 144 ? 10.327 -10.225 -2.638 1.00 92.62 144 TRP A N 1
ATOM 1149 C CA . TRP A 1 144 ? 10.634 -8.827 -2.315 1.00 92.62 144 TRP A CA 1
ATOM 1150 C C . TRP A 1 144 ? 10.894 -8.585 -0.821 1.00 92.62 144 TRP A C 1
ATOM 1152 O O . TRP A 1 144 ? 11.556 -7.608 -0.478 1.00 92.62 144 TRP A O 1
ATOM 1162 N N . ILE A 1 145 ? 10.412 -9.452 0.082 1.00 93.69 145 ILE A N 1
ATOM 1163 C CA . ILE A 1 145 ? 10.599 -9.285 1.535 1.00 93.69 145 ILE A CA 1
ATOM 1164 C C . ILE A 1 145 ? 12.092 -9.258 1.925 1.00 93.69 145 ILE A C 1
ATOM 1166 O O . ILE A 1 145 ? 12.477 -8.324 2.638 1.00 93.69 145 ILE A O 1
ATOM 1170 N N . PRO A 1 146 ? 12.953 -10.174 1.428 1.00 92.88 146 PRO A N 1
ATOM 1171 C CA . PRO A 1 146 ? 14.393 -10.129 1.695 1.00 92.88 146 PRO A CA 1
ATOM 1172 C C . PRO A 1 146 ? 15.100 -8.849 1.251 1.00 92.88 146 PRO A C 1
ATOM 1174 O O . PRO A 1 146 ? 16.157 -8.515 1.786 1.00 92.88 146 PRO A O 1
ATOM 1177 N N . LEU A 1 147 ? 14.533 -8.119 0.286 1.00 93.81 147 LEU A N 1
ATOM 1178 C CA . LEU A 1 147 ? 15.117 -6.881 -0.229 1.00 93.81 147 LEU A CA 1
ATOM 1179 C C . LEU A 1 147 ? 14.876 -5.682 0.700 1.00 93.81 147 LEU A C 1
ATOM 1181 O O . LEU A 1 147 ? 15.533 -4.650 0.561 1.00 93.81 147 LEU A O 1
ATOM 1185 N N . LEU A 1 148 ? 13.951 -5.801 1.656 1.00 95.12 148 LEU A N 1
ATOM 1186 C CA . LEU A 1 148 ? 13.628 -4.717 2.573 1.00 95.12 148 LEU A CA 1
ATOM 1187 C C . LEU A 1 148 ? 14.735 -4.524 3.608 1.00 95.12 148 LEU A C 1
ATOM 1189 O O . LEU A 1 148 ? 15.143 -5.465 4.300 1.00 95.12 148 LEU A O 1
ATOM 1193 N N . ASN A 1 149 ? 15.120 -3.269 3.826 1.00 94.88 149 ASN A N 1
ATOM 1194 C CA . ASN A 1 149 ? 15.886 -2.899 5.012 1.00 94.88 149 ASN A CA 1
ATOM 1195 C C . ASN A 1 149 ? 14.989 -2.864 6.269 1.00 94.88 149 ASN A C 1
ATOM 1197 O O . ASN A 1 149 ? 13.761 -2.924 6.183 1.00 94.88 149 ASN A O 1
ATOM 1201 N N . SER A 1 150 ? 15.595 -2.752 7.454 1.00 95.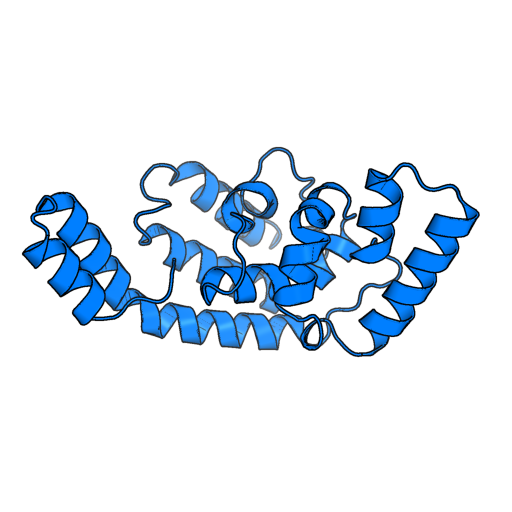00 150 SER A N 1
ATOM 1202 C CA . SER A 1 150 ? 14.850 -2.757 8.721 1.00 95.00 150 SER A CA 1
ATOM 1203 C C . SER A 1 150 ? 13.815 -1.631 8.822 1.00 95.00 150 SER A C 1
ATOM 1205 O O . SER A 1 150 ? 12.692 -1.887 9.238 1.00 95.00 150 SER A O 1
ATOM 1207 N N . GLN A 1 151 ? 14.140 -0.415 8.372 1.00 96.69 151 GLN A N 1
ATOM 1208 C CA . GLN A 1 151 ? 13.221 0.729 8.434 1.00 96.69 151 GLN A CA 1
ATOM 1209 C C . GLN A 1 151 ? 11.986 0.520 7.547 1.00 96.69 151 GLN A C 1
ATOM 1211 O O . GLN A 1 151 ? 10.868 0.833 7.951 1.00 96.69 151 GLN A O 1
ATOM 1216 N N . GLN A 1 152 ? 12.177 -0.039 6.350 1.00 97.44 152 GLN A N 1
ATOM 1217 C CA . GLN A 1 152 ? 11.092 -0.376 5.428 1.00 97.44 152 GLN A CA 1
ATOM 1218 C C . GLN A 1 152 ? 10.180 -1.460 6.009 1.00 97.44 152 GLN A C 1
ATOM 1220 O O . GLN A 1 152 ? 8.956 -1.331 5.942 1.00 97.44 152 GLN A O 1
ATOM 1225 N N . ARG A 1 153 ? 10.759 -2.502 6.623 1.00 96.50 153 ARG A N 1
ATOM 1226 C CA . ARG A 1 153 ? 9.987 -3.557 7.299 1.00 96.50 153 ARG A CA 1
ATOM 1227 C C . ARG A 1 153 ? 9.180 -3.001 8.461 1.00 96.50 153 ARG A C 1
ATOM 1229 O O . ARG A 1 153 ? 7.984 -3.267 8.534 1.00 96.50 153 ARG A O 1
ATOM 1236 N N . ASP A 1 154 ? 9.810 -2.218 9.332 1.00 97.06 154 ASP A N 1
ATOM 1237 C CA . ASP A 1 154 ? 9.156 -1.645 10.509 1.00 97.06 154 ASP A CA 1
ATOM 1238 C C . ASP A 1 154 ? 7.977 -0.749 10.109 1.00 97.06 154 ASP A C 1
ATOM 1240 O O . ASP A 1 154 ? 6.896 -0.859 10.689 1.00 97.06 154 ASP A O 1
ATOM 1244 N N . ALA A 1 155 ? 8.139 0.071 9.065 1.00 98.25 155 ALA A N 1
ATOM 1245 C CA . ALA A 1 155 ? 7.065 0.919 8.553 1.00 98.25 155 ALA A CA 1
ATOM 1246 C C . ALA A 1 155 ? 5.891 0.110 7.968 1.00 98.25 155 ALA A C 1
ATOM 1248 O O . ALA A 1 155 ? 4.729 0.435 8.218 1.00 98.25 155 ALA A O 1
ATOM 1249 N N . LEU A 1 156 ? 6.168 -0.967 7.222 1.00 98.00 156 LEU A N 1
ATOM 1250 C CA . LEU A 1 156 ? 5.122 -1.864 6.717 1.00 98.00 156 LEU A CA 1
ATOM 1251 C C . LEU A 1 156 ? 4.394 -2.582 7.857 1.00 98.00 156 LEU A C 1
ATOM 1253 O O . LEU A 1 156 ? 3.167 -2.661 7.852 1.00 98.00 156 LEU A O 1
ATOM 1257 N N . VAL A 1 157 ? 5.135 -3.080 8.850 1.00 97.75 157 VAL A N 1
ATOM 1258 C CA . VAL A 1 157 ? 4.563 -3.720 10.039 1.00 97.75 157 VAL A CA 1
ATOM 1259 C C . VAL A 1 157 ? 3.653 -2.751 10.787 1.00 97.75 157 VAL A C 1
ATOM 1261 O O . VAL A 1 157 ? 2.546 -3.143 11.144 1.00 97.75 157 VAL A O 1
ATOM 1264 N N . GLU A 1 158 ? 4.073 -1.499 10.992 1.00 98.00 158 GLU A N 1
ATOM 1265 C CA . GLU A 1 158 ? 3.257 -0.477 11.660 1.00 98.00 158 GLU A CA 1
ATOM 1266 C C . GLU A 1 158 ? 1.904 -0.286 10.954 1.00 98.00 158 GLU A C 1
ATOM 1268 O O . GLU A 1 158 ? 0.858 -0.320 11.606 1.00 98.00 158 GLU A O 1
ATOM 1273 N N . ILE A 1 159 ? 1.902 -0.182 9.619 1.00 98.00 159 ILE A N 1
ATOM 1274 C CA . ILE A 1 159 ? 0.666 -0.102 8.827 1.00 98.00 159 ILE A CA 1
ATOM 1275 C C . ILE A 1 159 ? -0.195 -1.356 9.002 1.00 98.00 159 ILE A C 1
ATOM 1277 O O . ILE A 1 159 ? -1.383 -1.247 9.303 1.00 98.00 159 ILE A O 1
ATOM 1281 N N . LEU A 1 160 ? 0.376 -2.551 8.832 1.00 97.06 160 LEU A N 1
ATOM 1282 C CA . LEU A 1 160 ? -0.388 -3.800 8.909 1.00 97.06 160 LEU A CA 1
ATOM 1283 C C . LEU A 1 160 ? -0.983 -4.044 10.306 1.00 97.06 160 LEU A C 1
ATOM 1285 O O . LEU A 1 160 ? -2.077 -4.599 10.410 1.00 97.06 160 LEU A O 1
ATOM 1289 N N . GLU A 1 161 ? -0.298 -3.628 11.375 1.00 97.06 161 GLU A N 1
ATOM 1290 C CA . GLU A 1 161 ? -0.823 -3.692 12.745 1.00 97.06 161 GLU A CA 1
ATOM 1291 C C . GLU A 1 161 ? -2.035 -2.761 12.927 1.00 97.06 161 GLU A C 1
ATOM 1293 O O . GLU A 1 161 ? -3.018 -3.166 13.546 1.00 97.06 161 GLU A O 1
ATOM 1298 N N . LEU A 1 162 ? -2.021 -1.559 12.336 1.00 96.81 162 LEU A N 1
ATOM 1299 C CA . LEU A 1 162 ? -3.179 -0.654 12.340 1.00 96.81 162 LEU A CA 1
ATOM 1300 C C . LEU A 1 162 ? -4.349 -1.220 11.525 1.00 96.81 162 LEU A C 1
ATOM 1302 O O . LEU A 1 162 ? -5.499 -1.150 11.960 1.00 96.81 162 LEU A O 1
ATOM 1306 N N . LEU A 1 163 ? -4.074 -1.839 10.372 1.00 96.12 163 LEU A N 1
ATOM 1307 C CA . LEU A 1 163 ? -5.113 -2.413 9.508 1.00 96.12 163 LEU A CA 1
ATOM 1308 C C . LEU A 1 163 ? -5.930 -3.524 10.177 1.00 96.12 163 LEU A C 1
ATOM 1310 O O . LEU A 1 163 ? -7.055 -3.774 9.751 1.00 96.12 163 LEU A O 1
ATOM 1314 N N . LYS A 1 164 ? -5.437 -4.140 11.259 1.00 94.62 164 LYS A N 1
ATOM 1315 C CA . LYS A 1 164 ? -6.214 -5.099 12.066 1.00 94.62 164 LYS A CA 1
ATOM 1316 C C . LYS A 1 164 ? -7.494 -4.502 12.651 1.00 94.62 164 LYS A C 1
ATOM 1318 O O . LYS A 1 164 ? -8.436 -5.246 12.907 1.00 94.62 164 LYS A O 1
ATOM 1323 N N . TYR A 1 165 ? -7.525 -3.187 12.863 1.00 94.50 165 TYR A N 1
ATOM 1324 C CA . TYR A 1 165 ? -8.684 -2.467 13.394 1.00 94.50 165 TYR A CA 1
ATOM 1325 C C . TYR A 1 165 ? -9.606 -1.932 12.293 1.00 94.50 165 TYR A C 1
ATOM 1327 O O . TYR A 1 165 ? -10.699 -1.452 12.590 1.00 94.50 165 TYR A O 1
ATOM 1335 N N . HIS A 1 166 ? -9.193 -1.994 11.023 1.00 95.50 166 HIS A N 1
ATOM 1336 C CA . HIS A 1 166 ? -10.017 -1.517 9.921 1.00 95.50 166 HIS A CA 1
ATOM 1337 C C . HIS A 1 166 ? -11.152 -2.525 9.639 1.00 95.50 166 HIS A C 1
ATOM 1339 O O . HIS A 1 166 ? -10.876 -3.718 9.469 1.00 95.50 166 HIS A O 1
ATOM 1345 N N . PRO A 1 167 ? -12.423 -2.087 9.496 1.00 93.88 167 PRO A N 1
ATOM 1346 C CA . PRO A 1 167 ? -13.569 -2.994 9.359 1.00 93.88 167 PRO A CA 1
ATOM 1347 C C . PRO A 1 167 ? -13.441 -3.964 8.179 1.00 93.88 167 PRO A C 1
ATOM 1349 O O . PRO A 1 167 ? -13.862 -5.115 8.261 1.00 93.88 167 PRO A O 1
ATOM 1352 N N . GLY A 1 168 ? -12.773 -3.529 7.107 1.00 91.25 168 GLY A N 1
ATOM 1353 C CA . GLY A 1 168 ? -12.469 -4.342 5.927 1.00 91.25 168 GLY A CA 1
ATOM 1354 C C . GLY A 1 168 ? -11.443 -5.471 6.121 1.00 91.25 168 GLY A C 1
ATOM 1355 O O . GLY A 1 168 ? -11.190 -6.191 5.160 1.00 91.25 168 GLY A O 1
ATOM 1356 N N . PHE A 1 169 ? -10.831 -5.637 7.293 1.00 91.25 169 PHE A N 1
ATOM 1357 C CA . PHE A 1 169 ? -9.903 -6.748 7.557 1.00 91.25 169 PHE A CA 1
ATOM 1358 C C . PHE A 1 169 ? -10.303 -7.605 8.761 1.00 91.25 169 PHE A C 1
ATOM 1360 O O . PHE A 1 169 ? -9.591 -8.547 9.116 1.00 91.25 169 PHE A O 1
ATOM 1367 N N . THR A 1 170 ? -11.461 -7.327 9.360 1.00 83.19 170 THR A N 1
ATOM 1368 C CA . THR A 1 170 ? -12.000 -8.089 10.498 1.00 83.19 170 THR A CA 1
ATOM 1369 C C . THR A 1 170 ? -12.253 -9.564 10.156 1.00 83.19 170 THR A C 1
ATOM 1371 O O . THR A 1 170 ? -12.147 -10.427 11.024 1.00 83.19 170 THR A O 1
ATOM 1374 N N . ASP A 1 171 ? -12.509 -9.875 8.883 1.00 84.44 171 ASP A N 1
ATOM 1375 C CA . ASP A 1 171 ? -12.704 -11.223 8.340 1.00 84.44 171 ASP A CA 1
ATOM 1376 C C . ASP A 1 171 ? -11.391 -11.931 7.948 1.00 84.44 171 ASP A C 1
ATOM 1378 O O . ASP A 1 171 ? -11.396 -13.120 7.620 1.00 84.44 171 ASP A O 1
ATOM 1382 N N . ARG A 1 172 ? -10.250 -11.226 7.981 1.00 81.75 172 ARG A N 1
ATOM 1383 C CA . ARG A 1 172 ? -8.939 -11.717 7.512 1.00 81.75 172 ARG A CA 1
ATOM 1384 C C . ARG A 1 172 ? -7.799 -11.537 8.522 1.00 81.75 172 ARG A C 1
ATOM 1386 O O . ARG A 1 172 ? -6.685 -11.169 8.135 1.00 81.75 172 ARG A O 1
ATOM 1393 N N . PRO A 1 173 ? -8.000 -11.859 9.813 1.00 88.06 173 PRO A N 1
ATOM 1394 C CA . PRO A 1 173 ? -6.951 -11.687 10.814 1.00 88.06 173 PRO A CA 1
ATOM 1395 C C . PRO A 1 173 ? -5.729 -12.567 10.523 1.00 88.06 173 PRO A C 1
ATOM 1397 O O . PRO A 1 173 ? -4.603 -12.186 10.835 1.00 88.06 173 PRO A O 1
ATOM 1400 N N . LYS A 1 174 ? -5.928 -13.735 9.896 1.00 91.00 174 LYS A N 1
ATOM 1401 C CA . LYS A 1 174 ? -4.839 -14.661 9.575 1.00 91.00 174 LYS A CA 1
ATOM 1402 C C . LYS A 1 174 ? -3.880 -14.078 8.537 1.00 91.00 174 LYS A C 1
ATOM 1404 O O . LYS A 1 174 ? -2.684 -14.088 8.777 1.00 91.00 174 LYS A O 1
ATOM 1409 N N . GLN A 1 175 ? -4.384 -13.542 7.425 1.00 91.75 175 GLN A N 1
ATOM 1410 C CA . GLN A 1 175 ? -3.539 -13.001 6.354 1.00 91.75 175 GLN A CA 1
ATOM 1411 C C . GLN A 1 175 ? -2.683 -11.830 6.848 1.00 91.75 175 GLN A C 1
ATOM 1413 O O . GLN A 1 175 ? -1.491 -11.784 6.557 1.00 91.75 175 GLN A O 1
ATOM 1418 N N . LEU A 1 176 ? -3.267 -10.927 7.645 1.00 94.12 176 LEU A N 1
ATOM 1419 C CA . LEU A 1 176 ? -2.517 -9.843 8.282 1.00 94.12 176 LEU A CA 1
ATOM 1420 C C . LEU A 1 176 ? -1.438 -10.382 9.228 1.00 94.12 176 LEU A C 1
ATOM 1422 O O . LEU A 1 176 ? -0.282 -9.979 9.132 1.00 94.12 176 LEU A O 1
ATOM 1426 N N . ASN A 1 177 ? -1.794 -11.306 10.126 1.00 94.50 177 ASN A N 1
ATOM 1427 C CA . ASN A 1 177 ? -0.849 -11.867 11.093 1.00 94.50 177 ASN A CA 1
ATOM 1428 C C . ASN A 1 177 ? 0.289 -12.642 10.422 1.00 94.50 177 ASN A C 1
ATOM 1430 O O . ASN A 1 177 ? 1.440 -12.483 10.821 1.00 94.50 177 ASN A O 1
ATOM 1434 N N . ASP A 1 178 ? -0.018 -13.438 9.399 1.00 93.19 178 ASP A N 1
ATOM 1435 C CA . ASP A 1 178 ? 0.971 -14.199 8.641 1.00 93.19 178 ASP A CA 1
ATOM 1436 C C . ASP A 1 178 ? 1.938 -13.246 7.923 1.00 93.19 178 ASP A C 1
ATOM 1438 O O . ASP A 1 178 ? 3.151 -13.449 7.981 1.00 93.19 178 ASP A O 1
ATOM 1442 N N . GLN A 1 179 ? 1.434 -12.169 7.308 1.00 94.19 179 GLN A N 1
ATOM 1443 C CA . GLN A 1 179 ? 2.290 -11.190 6.634 1.00 94.19 179 GLN A CA 1
ATOM 1444 C C . GLN A 1 179 ? 3.166 -10.407 7.619 1.00 94.19 179 GLN A C 1
ATOM 1446 O O . GLN A 1 179 ? 4.360 -10.236 7.384 1.00 94.19 179 GLN A O 1
ATOM 1451 N N . ILE A 1 180 ? 2.612 -9.994 8.761 1.00 95.38 180 ILE A N 1
ATOM 1452 C CA . ILE A 1 180 ? 3.380 -9.357 9.839 1.00 95.38 180 ILE A CA 1
ATOM 1453 C C . ILE A 1 180 ? 4.471 -10.298 10.356 1.00 95.38 180 ILE A C 1
ATOM 1455 O O . ILE A 1 180 ? 5.605 -9.869 10.564 1.00 95.38 180 ILE A O 1
ATOM 1459 N N . ALA A 1 181 ? 4.151 -11.578 10.558 1.00 94.06 181 ALA A N 1
ATOM 1460 C CA . ALA A 1 181 ? 5.121 -12.567 11.005 1.00 94.06 1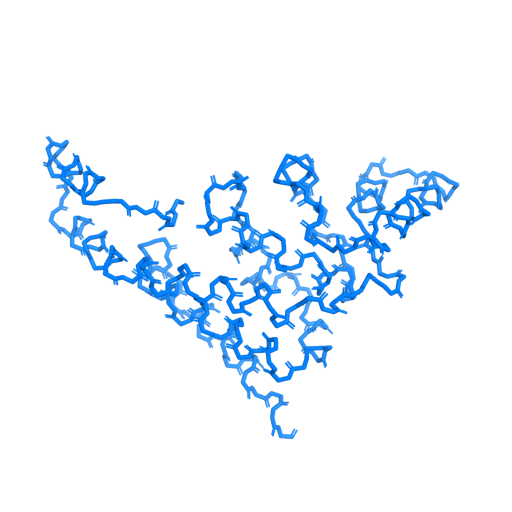81 ALA A CA 1
ATOM 1461 C C . ALA A 1 181 ? 6.253 -12.734 9.985 1.00 94.06 181 ALA A C 1
ATOM 1463 O O . ALA A 1 181 ? 7.414 -12.728 10.382 1.00 94.06 181 ALA A O 1
ATOM 1464 N N . ARG A 1 182 ? 5.942 -12.806 8.683 1.00 92.25 182 ARG A N 1
ATOM 1465 C CA . ARG A 1 182 ? 6.951 -12.874 7.609 1.00 92.25 182 ARG A CA 1
ATOM 1466 C C . ARG A 1 182 ? 7.894 -11.674 7.629 1.00 92.25 182 ARG A C 1
ATOM 1468 O O . ARG A 1 182 ? 9.103 -11.867 7.644 1.00 92.25 182 ARG A O 1
ATOM 1475 N N . LEU A 1 183 ? 7.353 -10.458 7.720 1.00 93.38 183 LEU A N 1
ATOM 1476 C CA . LEU A 1 183 ? 8.156 -9.229 7.786 1.00 93.38 183 LEU A CA 1
ATOM 1477 C C . LEU A 1 183 ? 9.058 -9.175 9.035 1.00 93.38 183 LEU A C 1
ATOM 1479 O O . LEU A 1 183 ? 10.142 -8.599 8.980 1.00 93.38 183 LEU A O 1
ATOM 1483 N N . LYS A 1 184 ? 8.632 -9.792 10.148 1.00 90.62 184 LYS A N 1
ATOM 1484 C CA . LYS A 1 184 ? 9.391 -9.861 11.412 1.00 90.62 184 LYS A CA 1
ATOM 1485 C C . LYS A 1 184 ? 10.408 -11.012 11.471 1.00 90.62 184 LYS A C 1
ATOM 1487 O O . LYS A 1 184 ? 11.375 -10.912 12.219 1.00 90.62 184 LYS A O 1
ATOM 1492 N N . LEU A 1 185 ? 10.186 -12.111 10.745 1.00 79.50 185 LEU A N 1
ATOM 1493 C CA . LEU A 1 185 ? 10.965 -13.353 10.871 1.00 79.50 185 LEU A CA 1
ATOM 1494 C C . LEU A 1 185 ? 12.365 -13.281 10.254 1.00 79.50 185 LEU A C 1
ATOM 1496 O O . LEU A 1 185 ? 13.256 -13.978 10.726 1.00 79.50 185 LEU A O 1
ATOM 1500 N N . GLU A 1 186 ? 12.604 -12.415 9.271 1.00 61.38 186 GLU A N 1
ATOM 1501 C CA . GLU A 1 186 ? 13.928 -12.264 8.643 1.00 61.38 186 GLU A CA 1
ATOM 1502 C C . GLU A 1 186 ? 14.926 -11.421 9.469 1.00 61.38 186 GLU A C 1
ATOM 1504 O O . GLU A 1 186 ? 15.782 -10.723 8.923 1.00 61.38 186 GLU A O 1
ATOM 1509 N N . LEU A 1 187 ? 14.793 -11.456 10.799 1.00 48.50 187 LEU A N 1
ATOM 1510 C CA . LEU A 1 187 ? 15.727 -10.885 11.779 1.00 48.50 187 LEU A CA 1
ATOM 1511 C C . LEU A 1 187 ? 16.689 -11.938 12.373 1.00 48.50 187 LEU A C 1
ATOM 1513 O O . LEU A 1 187 ? 17.384 -11.633 13.343 1.00 48.50 187 LEU A O 1
ATOM 1517 N N . LEU A 1 188 ? 16.718 -13.162 11.829 1.00 38.78 188 LEU A N 1
ATOM 1518 C CA . LEU A 1 188 ? 17.574 -14.267 12.284 1.00 38.78 188 LEU A CA 1
ATOM 1519 C C . LEU A 1 188 ? 18.600 -14.678 11.227 1.00 38.78 188 LEU A C 1
ATOM 1521 O O . LEU A 1 188 ? 18.172 -15.011 10.101 1.00 38.78 188 LEU A O 1
#